Protein AF-A0A1Q8Q5G5-F1 (afdb_monomer_lite)

Organism: NCBI:txid1714264

Sequence (196 aa):
MRLFYIYVKEEKPVLSTGRKKCKEIAIEVFEELPKDGSFYVMQEYERLKGKTMRIGVKAEGAVRVEIKGSWGKEIPLSQSENEKNMWYEKSEIWMEDGFETKKESIFGINSCGEWTVTAYGENGSILSMAKAKIVPQTLTIEQYTVMQMEVKKMFEELAFTSAQPDERTKIKELDIALFPIEKLEKQLKKWAEWLE

pLDDT: mean 83.74, std 16.81, range [34.78, 98.31]

Structure (mmCIF, N/CA/C/O backbone):
data_AF-A0A1Q8Q5G5-F1
#
_entry.id   AF-A0A1Q8Q5G5-F1
#
loop_
_atom_site.group_PD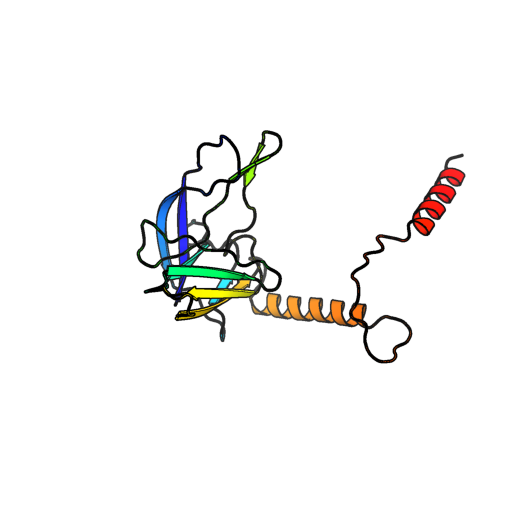B
_atom_site.id
_atom_site.type_symbol
_atom_site.label_atom_id
_atom_site.label_alt_id
_atom_site.label_comp_id
_atom_site.label_asym_id
_atom_site.label_entity_id
_atom_site.label_seq_id
_atom_site.pdbx_PDB_ins_code
_atom_site.Cartn_x
_atom_site.Cartn_y
_atom_site.Cartn_z
_atom_site.occupancy
_atom_site.B_iso_or_equiv
_atom_site.auth_seq_id
_atom_site.auth_comp_id
_atom_site.auth_asym_id
_atom_site.auth_atom_id
_atom_site.pdbx_PDB_model_num
ATOM 1 N N . MET A 1 1 ? -12.641 -4.561 -6.759 1.00 94.38 1 MET A N 1
ATOM 2 C CA . MET A 1 1 ? -11.705 -3.874 -5.843 1.00 94.38 1 MET A CA 1
ATOM 3 C C . MET A 1 1 ? -11.342 -2.521 -6.420 1.00 94.38 1 MET A C 1
ATOM 5 O O . MET A 1 1 ? -11.223 -2.418 -7.636 1.00 94.38 1 MET A O 1
ATOM 9 N N . ARG A 1 2 ? -11.225 -1.504 -5.565 1.00 97.62 2 ARG A N 1
ATOM 10 C CA . ARG A 1 2 ? -10.884 -0.122 -5.937 1.00 97.62 2 ARG A CA 1
ATOM 11 C C . ARG A 1 2 ? -9.832 0.414 -4.969 1.00 97.62 2 ARG A C 1
ATOM 13 O O . ARG A 1 2 ? -9.857 0.032 -3.799 1.00 97.62 2 ARG A O 1
ATOM 20 N N . LEU A 1 3 ? -8.915 1.247 -5.452 1.00 98.19 3 LEU A N 1
ATOM 21 C CA . LEU A 1 3 ? -7.847 1.836 -4.642 1.00 98.19 3 LEU A CA 1
ATOM 22 C C . LEU A 1 3 ? -8.097 3.332 -4.477 1.00 98.19 3 LEU A C 1
ATOM 24 O O . LEU A 1 3 ? -8.451 3.997 -5.442 1.00 98.19 3 LEU A O 1
ATOM 28 N N . PHE A 1 4 ? -7.908 3.855 -3.274 1.00 98.00 4 PHE A N 1
ATOM 29 C CA . PHE A 1 4 ? -8.223 5.235 -2.917 1.00 98.00 4 PHE A CA 1
ATOM 30 C C . PHE A 1 4 ? -7.025 5.922 -2.287 1.00 98.00 4 PHE A C 1
ATOM 32 O O . PHE A 1 4 ? -6.225 5.277 -1.603 1.00 98.00 4 PHE A O 1
ATOM 39 N N . TYR A 1 5 ? -6.972 7.241 -2.439 1.00 97.31 5 TYR A N 1
ATOM 40 C CA . TYR A 1 5 ? -6.204 8.061 -1.519 1.00 97.31 5 TYR A CA 1
ATOM 41 C C . TYR A 1 5 ? -6.865 8.010 -0.144 1.00 97.31 5 TYR A C 1
ATOM 43 O O . TYR A 1 5 ? -8.064 8.270 0.004 1.00 97.31 5 TYR A O 1
ATOM 51 N N . ILE A 1 6 ? -6.082 7.667 0.872 1.00 97.12 6 ILE A N 1
ATOM 52 C CA . ILE A 1 6 ? -6.526 7.704 2.262 1.00 97.12 6 ILE A CA 1
ATOM 53 C C . ILE A 1 6 ? -5.553 8.507 3.111 1.00 97.12 6 ILE A C 1
ATOM 55 O O . ILE A 1 6 ? -4.342 8.511 2.887 1.00 97.12 6 ILE A O 1
ATOM 59 N N . TYR A 1 7 ? -6.083 9.128 4.152 1.00 95.94 7 TYR A N 1
ATOM 60 C CA . TYR A 1 7 ? -5.297 9.603 5.276 1.00 95.94 7 TYR A CA 1
ATOM 61 C C . TYR A 1 7 ? -5.646 8.780 6.507 1.00 95.94 7 TYR A C 1
ATOM 63 O O . TYR A 1 7 ? -6.819 8.559 6.794 1.00 95.94 7 TYR A O 1
ATOM 71 N N . VAL A 1 8 ? -4.625 8.358 7.250 1.00 95.44 8 VAL A N 1
ATOM 72 C CA . VAL A 1 8 ? -4.802 7.600 8.489 1.00 95.44 8 VAL A CA 1
ATOM 73 C C . VAL A 1 8 ? -4.132 8.360 9.622 1.00 95.44 8 VAL A C 1
ATOM 75 O O . VAL A 1 8 ? -2.927 8.623 9.584 1.00 95.44 8 VAL A O 1
ATOM 78 N N . LYS A 1 9 ? -4.916 8.699 10.644 1.00 95.31 9 LYS A N 1
ATOM 79 C CA . LYS A 1 9 ? -4.404 9.184 11.922 1.00 95.31 9 LYS A CA 1
ATOM 80 C C . LYS A 1 9 ? -4.161 7.976 12.816 1.00 95.31 9 LYS A C 1
ATOM 82 O O . LYS A 1 9 ? -5.095 7.237 13.117 1.00 95.31 9 LYS A O 1
ATOM 87 N N . GLU A 1 10 ? -2.920 7.788 13.247 1.00 94.44 10 GLU A N 1
ATOM 88 C CA . GLU A 1 10 ? -2.512 6.622 14.031 1.00 94.44 10 GLU A CA 1
ATOM 89 C C . GLU A 1 10 ? -1.944 7.026 15.399 1.00 94.44 10 GLU A C 1
ATOM 91 O O . GLU A 1 10 ? -1.293 8.063 15.536 1.00 94.44 10 GLU A O 1
ATOM 96 N N . GLU A 1 11 ? -2.178 6.186 16.404 1.00 93.62 11 GLU A N 1
ATOM 97 C CA . GLU A 1 11 ? -1.588 6.273 17.737 1.00 93.62 11 GLU A CA 1
ATOM 98 C C . GLU A 1 11 ? -0.354 5.373 17.823 1.00 93.62 11 GLU A C 1
ATOM 100 O O . GLU A 1 11 ? -0.395 4.199 17.431 1.00 93.62 11 GLU A O 1
ATOM 105 N N . LYS A 1 12 ? 0.743 5.909 18.367 1.00 91.25 12 LYS A N 1
ATOM 106 C CA . LYS A 1 12 ? 1.944 5.116 18.626 1.00 91.25 12 LYS A CA 1
ATOM 107 C C . LYS A 1 12 ? 1.695 4.156 19.799 1.00 91.25 12 LYS A C 1
ATOM 109 O O . LYS A 1 12 ? 1.206 4.596 20.838 1.00 91.25 12 LYS A O 1
ATOM 114 N N . PRO A 1 13 ? 2.047 2.866 19.680 1.00 88.38 13 PRO A N 1
ATOM 115 C CA . PRO A 1 13 ? 1.960 1.934 20.793 1.00 88.38 13 PRO A CA 1
ATOM 116 C C . PRO A 1 13 ? 2.974 2.279 21.889 1.00 88.38 13 PRO A C 1
ATOM 118 O O . PRO A 1 13 ? 4.051 2.805 21.613 1.00 88.38 13 PRO A O 1
ATOM 121 N N . VAL A 1 14 ? 2.674 1.885 23.129 1.00 85.06 14 VAL A N 1
ATOM 122 C CA . VAL A 1 14 ? 3.664 1.902 24.215 1.00 85.06 14 VAL A CA 1
ATOM 123 C C . VAL A 1 14 ? 4.759 0.879 23.897 1.00 85.06 14 VAL A C 1
ATOM 125 O O . VAL A 1 14 ? 4.496 -0.326 23.759 1.00 85.06 14 VAL A O 1
ATOM 128 N N . LEU A 1 15 ? 5.990 1.365 23.751 1.00 80.31 15 LEU A N 1
ATOM 129 C CA . LEU A 1 15 ? 7.157 0.551 23.429 1.00 80.31 15 LEU A CA 1
ATOM 130 C C . LEU A 1 15 ? 7.652 -0.144 24.701 1.00 80.31 15 LEU A C 1
ATOM 132 O O . LEU A 1 15 ? 7.948 0.502 25.698 1.00 80.31 15 LEU A O 1
ATOM 136 N N . SER A 1 16 ? 7.693 -1.475 24.672 1.00 69.12 16 SER A N 1
ATOM 137 C CA . SER A 1 16 ? 8.160 -2.295 25.799 1.00 69.12 16 SER A CA 1
ATOM 138 C C . SER A 1 16 ? 9.160 -3.345 25.327 1.00 69.12 16 SER A C 1
ATOM 140 O O . SER A 1 16 ? 10.233 -3.448 25.900 1.00 69.12 16 SER A O 1
ATOM 142 N N . THR A 1 17 ? 8.848 -4.048 24.234 1.00 73.62 17 THR A N 1
ATOM 143 C CA . THR A 1 17 ? 9.749 -4.906 23.445 1.00 73.62 17 THR A CA 1
ATOM 144 C C . THR A 1 17 ? 9.104 -5.202 22.078 1.00 73.62 17 THR A C 1
ATOM 146 O O . THR A 1 17 ? 7.874 -5.235 21.967 1.00 73.62 17 THR A O 1
ATOM 149 N N . GLY A 1 18 ? 9.924 -5.419 21.041 1.00 81.75 18 GLY A N 1
ATOM 150 C CA . GLY A 1 18 ? 9.498 -5.900 19.716 1.00 81.75 18 GLY A CA 1
ATOM 151 C C . GLY A 1 18 ? 8.909 -4.853 18.757 1.00 81.75 18 GLY A C 1
ATOM 152 O O . GLY A 1 18 ? 8.686 -3.696 19.114 1.00 81.75 18 GLY A O 1
ATOM 153 N N . ARG A 1 19 ? 8.659 -5.285 17.511 1.00 88.12 19 ARG A N 1
ATOM 154 C CA . ARG A 1 19 ? 7.949 -4.496 16.489 1.00 88.12 19 ARG A CA 1
ATOM 155 C C . ARG A 1 19 ? 6.457 -4.466 16.779 1.00 88.12 19 ARG A C 1
ATOM 157 O O . ARG A 1 19 ? 5.840 -5.514 16.959 1.00 88.12 19 ARG A O 1
ATOM 164 N N . LYS A 1 20 ? 5.876 -3.267 16.803 1.00 91.69 20 LYS A N 1
ATOM 165 C CA . LYS A 1 20 ? 4.451 -3.050 17.063 1.00 91.69 20 LYS A CA 1
ATOM 166 C C . LYS A 1 20 ? 3.830 -2.174 15.980 1.00 91.69 20 LYS A C 1
ATOM 168 O O . LYS A 1 20 ? 4.419 -1.185 15.550 1.00 91.69 20 LYS A O 1
ATOM 173 N N . LYS A 1 21 ? 2.614 -2.535 15.568 1.00 91.56 21 LYS A N 1
ATOM 174 C CA . LYS A 1 21 ? 1.795 -1.735 14.651 1.00 91.56 21 LYS A CA 1
ATOM 175 C C . LYS A 1 21 ? 1.131 -0.582 15.399 1.00 91.56 21 LYS A C 1
ATOM 177 O O . LYS A 1 21 ? 0.681 -0.761 16.531 1.00 91.56 21 LYS A O 1
ATOM 182 N N . CYS A 1 22 ? 1.042 0.575 14.755 1.00 93.12 22 CYS A N 1
ATOM 183 C CA . CYS A 1 22 ? 0.284 1.709 15.269 1.00 93.12 22 CYS A CA 1
ATOM 184 C C . CYS A 1 22 ? -1.224 1.424 15.252 1.00 93.12 22 CYS A C 1
ATOM 186 O O . CYS A 1 22 ? -1.730 0.700 14.389 1.00 93.12 22 CYS A O 1
ATOM 188 N N . LYS A 1 23 ? -1.949 1.981 16.225 1.00 94.06 23 LYS A N 1
ATOM 189 C CA . LYS A 1 23 ? -3.404 1.829 16.326 1.00 94.06 23 LYS A CA 1
ATOM 190 C C . LYS A 1 23 ? -4.094 2.882 15.464 1.00 94.06 23 LYS A C 1
ATOM 192 O O . LYS A 1 23 ? -3.673 4.033 15.456 1.00 94.06 23 LYS A O 1
ATOM 197 N N . GLU A 1 24 ? -5.148 2.507 14.746 1.00 96.25 24 GLU A N 1
ATOM 198 C CA . GLU A 1 24 ? -5.958 3.472 13.997 1.00 96.25 24 GLU A CA 1
ATOM 199 C C . GLU A 1 24 ? -6.767 4.338 14.973 1.00 96.25 24 GLU A C 1
ATOM 201 O O . GLU A 1 24 ? -7.467 3.812 15.835 1.00 96.25 24 GLU A O 1
ATOM 206 N N . ILE A 1 25 ? -6.668 5.662 14.847 1.00 96.50 25 ILE A N 1
ATOM 207 C CA . ILE A 1 25 ? -7.538 6.614 15.553 1.00 96.50 25 ILE A CA 1
ATOM 208 C C . ILE A 1 25 ? -8.670 7.054 14.625 1.00 96.50 25 ILE A C 1
ATOM 210 O O . ILE A 1 25 ? -9.817 7.146 15.047 1.00 96.50 25 ILE A O 1
ATOM 214 N N . ALA A 1 26 ? -8.332 7.379 13.377 1.00 96.06 26 ALA A N 1
ATOM 215 C CA . ALA A 1 26 ? -9.285 7.815 12.367 1.00 96.06 26 ALA A CA 1
ATOM 216 C C . ALA A 1 26 ? -8.744 7.540 10.963 1.00 96.06 26 ALA A C 1
ATOM 218 O O . ALA A 1 26 ? -7.529 7.567 10.742 1.00 96.06 26 ALA A O 1
ATOM 219 N N . ILE A 1 27 ? -9.658 7.358 10.015 1.00 97.06 27 ILE A N 1
ATOM 220 C CA . ILE A 1 27 ? -9.367 7.254 8.588 1.00 97.06 27 ILE A CA 1
ATOM 221 C C . ILE A 1 27 ? -10.243 8.241 7.817 1.00 97.06 27 ILE A C 1
ATOM 223 O O . ILE A 1 27 ? -11.414 8.437 8.134 1.00 97.06 27 ILE A O 1
ATOM 227 N N . GLU A 1 28 ? -9.666 8.872 6.804 1.00 97.19 28 GLU A N 1
ATOM 228 C CA . GLU A 1 28 ? -10.376 9.711 5.845 1.00 97.19 28 GLU A CA 1
ATOM 229 C C . GLU A 1 28 ? -10.114 9.171 4.444 1.00 97.19 28 GLU A C 1
ATOM 231 O O . GLU A 1 28 ? -8.961 8.974 4.057 1.00 97.19 28 GLU A O 1
ATOM 236 N N . VAL A 1 29 ? -11.187 8.935 3.691 1.00 97.12 29 VAL A N 1
ATOM 237 C CA . VAL A 1 29 ? -11.133 8.438 2.313 1.00 97.12 29 VAL A CA 1
ATOM 238 C C . VAL A 1 29 ? -11.399 9.598 1.358 1.00 97.12 29 VAL A C 1
ATOM 240 O O . VAL A 1 29 ? -12.349 10.358 1.550 1.00 97.12 29 VAL A O 1
ATOM 243 N N . PHE A 1 30 ? -10.553 9.736 0.343 1.00 96.75 30 PHE A N 1
ATOM 244 C CA . PHE A 1 30 ? -10.626 10.778 -0.682 1.00 96.75 30 PHE A CA 1
ATOM 245 C C . PHE A 1 30 ? -11.061 10.164 -2.023 1.00 96.75 30 PHE A C 1
ATOM 247 O O . PHE A 1 30 ? -11.768 9.152 -2.046 1.00 96.75 30 PHE A O 1
ATOM 254 N N . GLU A 1 31 ? -10.693 10.778 -3.149 1.00 96.06 31 GLU A N 1
ATOM 255 C CA . GLU A 1 31 ? -10.949 10.206 -4.466 1.00 96.06 31 GLU A CA 1
ATOM 256 C C . GLU A 1 31 ? -10.260 8.845 -4.696 1.00 96.06 31 GLU A C 1
ATOM 258 O O . GLU A 1 31 ? -9.274 8.466 -4.054 1.00 96.06 31 GLU A O 1
ATOM 263 N N . GLU A 1 32 ? -10.833 8.080 -5.631 1.00 97.81 32 GLU A N 1
ATOM 264 C CA . GLU A 1 32 ? -10.194 6.879 -6.167 1.00 97.81 32 GLU A CA 1
ATOM 265 C C . GLU A 1 32 ? -8.891 7.276 -6.871 1.00 97.81 32 GLU A C 1
ATOM 267 O O . GLU A 1 32 ? -8.843 8.310 -7.539 1.00 97.81 32 GLU A O 1
ATOM 272 N N . LEU A 1 33 ? -7.851 6.447 -6.744 1.00 96.94 33 LEU A N 1
ATOM 273 C CA . LEU A 1 33 ? -6.596 6.661 -7.456 1.00 96.94 33 LEU A CA 1
ATOM 274 C C . LEU A 1 33 ? -6.863 6.749 -8.972 1.00 96.94 33 LEU A C 1
ATOM 276 O O . LEU A 1 33 ? -7.634 5.932 -9.502 1.00 96.94 33 LEU A O 1
ATOM 280 N N . PRO A 1 34 ? -6.218 7.687 -9.690 1.00 95.44 34 PRO A N 1
ATOM 281 C CA . PRO A 1 34 ? -6.322 7.761 -11.139 1.00 95.44 34 PRO A CA 1
ATOM 282 C C . PRO A 1 34 ? -5.830 6.461 -11.782 1.00 95.44 34 PRO A C 1
ATOM 284 O O . PRO A 1 34 ? -4.991 5.744 -11.231 1.00 95.44 34 PRO A O 1
ATOM 287 N N . LYS A 1 35 ? -6.362 6.152 -12.966 1.00 94.75 35 LYS A N 1
ATOM 288 C CA . LYS A 1 35 ? -5.959 4.978 -13.743 1.00 94.75 35 LYS A CA 1
ATOM 289 C C . LYS A 1 35 ? -5.166 5.391 -14.968 1.00 94.75 35 LYS A C 1
ATOM 291 O O . LYS A 1 35 ? -5.596 6.270 -15.706 1.00 94.75 35 LYS A O 1
ATOM 296 N N . ASP A 1 36 ? -4.073 4.680 -15.202 1.00 90.62 36 ASP A N 1
ATOM 297 C CA . ASP A 1 36 ? -3.310 4.716 -16.442 1.00 90.62 36 ASP A CA 1
ATOM 298 C C . ASP A 1 36 ? -3.180 3.284 -16.979 1.00 90.62 36 ASP A C 1
ATOM 300 O O . ASP A 1 36 ? -2.538 2.412 -16.377 1.00 90.62 36 ASP A O 1
ATOM 304 N N . GLY A 1 37 ? -3.901 2.998 -18.064 1.00 90.00 37 GLY A N 1
ATOM 305 C CA . GLY A 1 37 ? -4.068 1.644 -18.587 1.00 90.00 37 GLY A CA 1
ATOM 306 C C . GLY A 1 37 ? -4.609 0.668 -17.533 1.00 90.00 37 GLY A C 1
ATOM 307 O O . GLY A 1 37 ? -5.721 0.819 -17.026 1.00 90.00 37 GLY A O 1
ATOM 308 N N . SER A 1 38 ? -3.824 -0.365 -17.210 1.00 91.31 38 SER A N 1
ATOM 309 C CA . SER A 1 38 ? -4.184 -1.393 -16.220 1.00 91.31 38 SER A CA 1
ATOM 310 C C . SER A 1 38 ? -3.776 -1.064 -14.779 1.00 91.31 38 SER A C 1
ATOM 312 O O . SER A 1 38 ? -3.972 -1.901 -13.895 1.00 91.31 38 SER A O 1
ATOM 314 N N . PHE A 1 39 ? -3.157 0.093 -14.537 1.00 94.38 39 PHE A N 1
ATOM 315 C CA . PHE A 1 39 ? -2.614 0.463 -13.233 1.00 94.38 39 PHE A CA 1
ATOM 316 C C . PHE A 1 39 ? -3.436 1.572 -12.587 1.00 94.38 39 PHE A C 1
ATOM 318 O O . PHE A 1 39 ? -3.799 2.551 -13.230 1.00 94.38 39 PHE A O 1
ATOM 325 N N . TYR A 1 40 ? -3.670 1.435 -11.287 1.00 96.75 40 TYR A N 1
ATOM 326 C CA . TYR A 1 40 ? -3.899 2.579 -10.416 1.00 96.75 40 TYR A CA 1
ATOM 327 C C . TYR A 1 40 ? -2.581 3.319 -10.217 1.00 96.75 40 TYR A C 1
ATOM 329 O O . TYR A 1 40 ? -1.554 2.671 -10.023 1.00 96.75 40 TYR A O 1
ATOM 337 N N . VAL A 1 41 ? -2.587 4.645 -10.247 1.00 94.69 41 VAL A N 1
ATOM 338 C CA . VAL A 1 41 ? -1.361 5.438 -10.146 1.00 94.69 41 VAL A CA 1
ATOM 339 C C . VAL A 1 41 ? -1.422 6.371 -8.950 1.00 94.69 41 VAL A C 1
ATOM 341 O O . VAL A 1 41 ? -2.464 6.943 -8.654 1.00 94.69 41 VAL A O 1
ATOM 344 N N . MET A 1 42 ? -0.292 6.507 -8.265 1.00 94.31 42 MET A N 1
ATOM 345 C CA . MET A 1 42 ? -0.089 7.460 -7.181 1.00 94.31 42 MET A CA 1
ATOM 346 C C . MET A 1 42 ? 1.319 8.048 -7.283 1.00 94.31 42 MET A C 1
ATOM 348 O O . MET A 1 42 ? 2.268 7.328 -7.608 1.00 94.31 42 MET A O 1
ATOM 352 N N . GLN A 1 43 ? 1.469 9.333 -6.967 1.00 92.12 43 GLN A N 1
ATOM 353 C CA . GLN A 1 43 ? 2.782 9.922 -6.714 1.00 92.12 43 GLN A CA 1
ATOM 354 C C . GLN A 1 43 ? 3.119 9.834 -5.223 1.00 92.12 43 GLN A C 1
ATOM 356 O O . GLN A 1 43 ? 2.262 10.024 -4.357 1.00 92.12 43 GLN A O 1
ATOM 361 N N . GLU A 1 44 ? 4.374 9.531 -4.898 1.00 89.50 44 GLU A N 1
ATOM 362 C CA . GLU A 1 44 ? 4.817 9.549 -3.506 1.00 89.50 44 GLU A CA 1
ATOM 363 C C . GLU A 1 44 ? 4.619 10.925 -2.877 1.00 89.50 44 GLU A C 1
ATOM 365 O O . GLU A 1 44 ? 4.743 11.960 -3.532 1.00 89.50 44 GLU A O 1
ATOM 370 N N . TYR A 1 45 ? 4.348 10.927 -1.570 1.00 87.12 45 TYR A N 1
ATOM 371 C CA . TYR A 1 45 ? 4.182 12.147 -0.777 1.00 87.12 45 TYR A CA 1
ATOM 372 C C . TYR A 1 45 ? 3.074 13.081 -1.262 1.00 87.12 45 TYR A C 1
ATOM 374 O O . TYR A 1 45 ? 3.048 14.254 -0.881 1.00 87.12 45 TYR A O 1
ATOM 382 N N . GLU A 1 46 ? 2.138 12.564 -2.053 1.00 88.31 46 GLU A N 1
ATOM 383 C CA . GLU A 1 46 ? 0.983 13.321 -2.490 1.00 88.31 46 GLU A CA 1
ATOM 384 C C . GLU A 1 46 ? 0.209 13.856 -1.281 1.00 88.31 46 GLU A C 1
ATOM 386 O O . GLU A 1 46 ? -0.052 13.144 -0.302 1.00 88.31 46 GLU A O 1
ATOM 391 N N . ARG A 1 47 ? -0.095 15.158 -1.321 1.00 91.12 47 ARG A N 1
ATOM 392 C CA . ARG A 1 47 ? -0.775 15.856 -0.233 1.00 91.12 47 ARG A CA 1
ATOM 393 C C . ARG A 1 47 ? -2.116 16.390 -0.692 1.00 91.12 47 ARG A C 1
ATOM 395 O O . ARG A 1 47 ? -2.173 17.365 -1.434 1.00 91.12 47 ARG A O 1
ATOM 402 N N . LEU A 1 48 ? -3.187 15.837 -0.136 1.00 89.94 48 LEU A N 1
ATOM 403 C CA . LEU A 1 48 ? -4.537 16.370 -0.291 1.00 89.94 48 LEU A CA 1
ATOM 404 C C . LEU A 1 48 ? -4.941 17.072 1.003 1.00 89.94 48 LEU A C 1
ATOM 406 O O . LEU A 1 48 ? -4.806 16.521 2.096 1.00 89.94 48 LEU A O 1
ATOM 410 N N . LYS A 1 49 ? -5.397 18.326 0.900 1.00 91.19 49 LYS A N 1
ATOM 411 C CA . LYS A 1 49 ? -5.784 19.163 2.056 1.00 91.19 49 LYS A CA 1
ATOM 412 C C . LYS A 1 49 ? -4.709 19.209 3.164 1.00 91.19 49 LYS A C 1
ATOM 414 O O . LYS A 1 49 ? -5.022 19.158 4.350 1.00 91.19 49 LYS A O 1
ATOM 419 N N . GLY A 1 50 ? -3.432 19.267 2.772 1.00 90.50 50 GLY A N 1
ATOM 420 C CA . GLY A 1 50 ? -2.288 19.336 3.692 1.00 90.50 50 GLY A CA 1
ATOM 421 C C . GLY A 1 50 ? -1.918 18.020 4.390 1.00 90.50 50 GLY A C 1
ATOM 422 O O . GLY A 1 50 ? -1.003 18.008 5.210 1.00 90.50 50 GLY A O 1
ATOM 423 N N . LYS A 1 51 ? -2.590 16.911 4.070 1.00 92.06 51 LYS A N 1
ATOM 424 C CA . LYS A 1 51 ? -2.352 15.591 4.664 1.00 92.06 51 LYS A CA 1
ATOM 425 C C . LYS A 1 51 ? -1.575 14.717 3.689 1.00 92.06 51 LYS A C 1
ATOM 427 O O . LYS A 1 51 ? -1.919 14.682 2.517 1.00 92.06 51 LYS A O 1
ATOM 432 N N . THR A 1 52 ? -0.551 14.010 4.160 1.00 92.06 52 THR A N 1
ATOM 433 C CA . THR A 1 52 ? 0.168 13.027 3.332 1.00 92.06 52 THR A CA 1
ATOM 434 C C . THR A 1 52 ? -0.715 11.807 3.112 1.00 92.06 52 THR A C 1
ATOM 436 O O . THR A 1 52 ? -1.164 11.190 4.082 1.00 92.06 52 THR A O 1
ATOM 439 N N . MET A 1 53 ? -0.966 11.480 1.850 1.00 94.56 53 MET A N 1
ATOM 440 C CA . MET A 1 53 ? -1.821 10.367 1.467 1.00 94.56 53 MET A CA 1
ATOM 441 C C . MET A 1 53 ? -1.081 9.027 1.530 1.00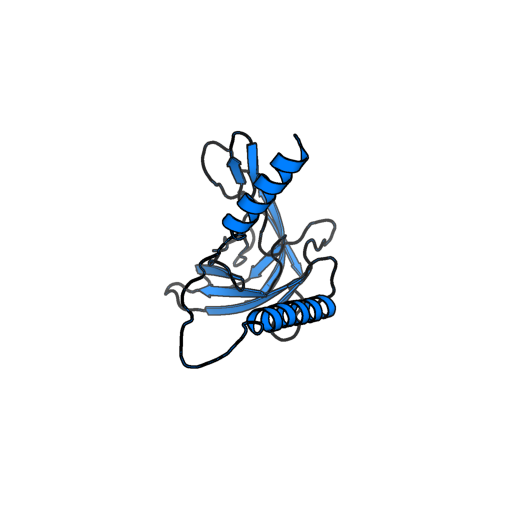 94.56 53 MET A C 1
ATOM 443 O O . MET A 1 53 ? 0.140 8.952 1.390 1.00 94.56 53 MET A O 1
ATOM 447 N N . ARG A 1 54 ? -1.853 7.962 1.735 1.00 94.62 54 ARG A N 1
ATOM 448 C CA . ARG A 1 54 ? -1.482 6.552 1.566 1.00 94.62 54 ARG A CA 1
ATOM 449 C C . ARG A 1 54 ? -2.459 5.902 0.589 1.00 94.62 54 ARG A C 1
ATOM 451 O O . ARG A 1 54 ? -3.486 6.497 0.255 1.00 94.62 54 ARG A O 1
ATOM 458 N N . ILE A 1 55 ? -2.182 4.660 0.201 1.00 97.12 55 ILE A N 1
ATO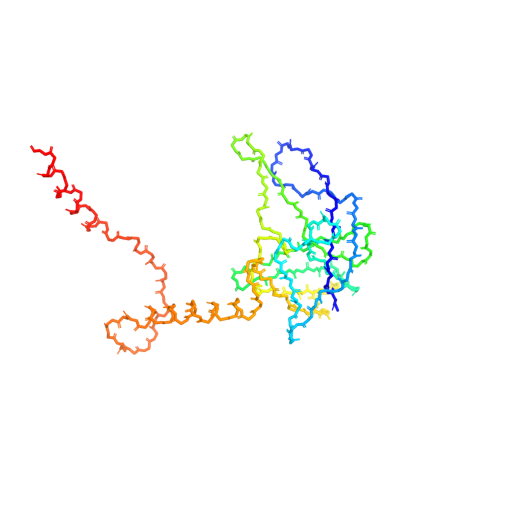M 459 C CA . ILE A 1 55 ? -3.120 3.867 -0.597 1.00 97.12 55 ILE A CA 1
ATOM 460 C C . ILE A 1 55 ? -4.012 3.030 0.320 1.00 97.12 55 ILE A C 1
ATOM 462 O O . ILE A 1 55 ? -3.533 2.193 1.088 1.00 97.12 55 ILE A O 1
ATOM 466 N N . GLY A 1 56 ? -5.320 3.235 0.200 1.00 97.44 56 GLY A N 1
ATOM 467 C CA . GLY A 1 56 ? -6.349 2.374 0.768 1.00 97.44 56 GLY A CA 1
ATOM 468 C C . GLY A 1 56 ? -6.939 1.451 -0.289 1.00 97.44 56 GLY A C 1
ATOM 469 O O . GLY A 1 56 ? -7.122 1.840 -1.441 1.00 97.44 56 GLY A O 1
ATOM 470 N N . VAL A 1 57 ? -7.262 0.224 0.096 1.00 98.31 57 VAL A N 1
ATOM 471 C CA . VAL A 1 57 ? -7.844 -0.797 -0.775 1.00 98.31 57 VAL A CA 1
ATOM 472 C C . VAL A 1 57 ? -9.258 -1.112 -0.303 1.00 98.31 57 VAL A C 1
ATOM 474 O O . VAL A 1 57 ? -9.447 -1.686 0.768 1.00 98.31 57 VAL A O 1
ATOM 477 N N . LYS A 1 58 ? -10.265 -0.791 -1.122 1.00 98.12 58 LYS A N 1
ATOM 478 C CA . LYS A 1 58 ? -11.660 -1.169 -0.869 1.00 98.12 58 LYS A CA 1
ATOM 479 C C . LYS A 1 58 ? -11.971 -2.503 -1.549 1.00 98.12 58 LYS A C 1
ATOM 481 O O . LYS A 1 58 ? -12.038 -2.588 -2.784 1.00 98.12 58 LYS A O 1
ATOM 486 N N . ALA A 1 59 ? -12.151 -3.546 -0.741 1.00 97.00 59 ALA A N 1
ATOM 487 C CA . ALA A 1 59 ? -12.393 -4.918 -1.185 1.00 97.00 59 ALA A CA 1
ATOM 488 C C . ALA A 1 59 ? -13.537 -5.554 -0.378 1.00 97.00 59 ALA A C 1
ATOM 490 O O . ALA A 1 59 ? -13.364 -5.948 0.774 1.00 97.00 59 ALA A O 1
ATOM 491 N N . GLU A 1 60 ? -14.724 -5.628 -0.980 1.00 94.75 60 GLU A N 1
ATOM 492 C CA . GLU A 1 60 ? -15.912 -6.208 -0.346 1.00 94.75 60 GLU A CA 1
ATOM 493 C C . GLU A 1 60 ? -15.840 -7.739 -0.318 1.00 94.75 60 GLU A C 1
ATOM 495 O O . GLU A 1 60 ? -15.414 -8.358 -1.291 1.00 94.75 60 GLU A O 1
ATOM 500 N N . GLY A 1 61 ? -16.242 -8.345 0.804 1.00 92.81 61 GLY A N 1
ATOM 501 C CA . GLY A 1 61 ? -16.225 -9.804 0.986 1.00 92.81 61 GLY A CA 1
ATOM 502 C C . GLY A 1 61 ? -14.829 -10.417 1.149 1.00 92.81 61 GLY A C 1
ATOM 503 O O . GLY A 1 61 ? -14.711 -11.633 1.274 1.00 92.81 61 GLY A O 1
ATOM 504 N N . ALA A 1 62 ? -13.773 -9.600 1.154 1.00 96.38 62 ALA A N 1
ATOM 505 C CA . ALA A 1 62 ? -12.417 -10.068 1.397 1.00 96.38 62 ALA A CA 1
ATOM 506 C C . ALA A 1 62 ? -12.190 -10.331 2.890 1.00 96.38 62 ALA A C 1
ATOM 508 O O . ALA A 1 62 ? -12.528 -9.496 3.727 1.00 96.38 62 ALA A O 1
ATOM 509 N N . VAL A 1 63 ? -11.561 -11.461 3.207 1.00 96.62 63 VAL A N 1
ATOM 510 C CA . VAL A 1 63 ? -11.095 -11.794 4.567 1.00 96.62 63 VAL A CA 1
ATOM 511 C C . VAL A 1 63 ? -9.614 -11.484 4.760 1.00 96.62 63 VAL A C 1
ATOM 513 O O . VAL A 1 63 ? -9.126 -11.410 5.883 1.00 96.62 63 VAL A O 1
ATOM 516 N N . ARG A 1 64 ? -8.884 -11.320 3.653 1.00 96.75 64 ARG A N 1
ATOM 517 C CA . ARG A 1 64 ? -7.459 -11.006 3.633 1.00 96.75 64 ARG A CA 1
ATOM 518 C C . ARG A 1 64 ? -7.141 -10.197 2.387 1.00 96.75 64 ARG A C 1
ATOM 520 O O . ARG A 1 64 ? -7.576 -10.555 1.292 1.00 96.75 64 ARG A O 1
ATOM 527 N N . VAL A 1 65 ? -6.344 -9.148 2.543 1.00 97.94 65 VAL A N 1
ATOM 528 C CA . VAL A 1 65 ? -5.782 -8.383 1.426 1.00 97.94 65 VAL A CA 1
ATOM 529 C C . VAL A 1 65 ? -4.273 -8.312 1.594 1.00 97.94 65 VAL A C 1
ATOM 531 O O . VAL A 1 65 ? -3.778 -8.021 2.682 1.00 97.94 65 VAL A O 1
ATOM 534 N N . GLU A 1 66 ? -3.545 -8.586 0.521 1.00 97.38 66 GLU A N 1
ATOM 535 C CA . GLU A 1 66 ? -2.084 -8.564 0.489 1.00 97.38 66 GLU A CA 1
ATOM 536 C C . GLU A 1 66 ? -1.599 -7.720 -0.682 1.00 97.38 66 GLU A C 1
ATOM 538 O O . GLU A 1 66 ? -2.251 -7.643 -1.728 1.00 97.38 66 GLU A O 1
ATOM 543 N N . ILE A 1 67 ? -0.435 -7.103 -0.506 1.00 96.19 67 ILE A N 1
ATOM 544 C CA . ILE A 1 67 ? 0.278 -6.404 -1.572 1.00 96.19 67 ILE A CA 1
ATOM 545 C C . ILE A 1 67 ? 1.634 -7.054 -1.819 1.00 96.19 67 ILE A C 1
ATOM 547 O O . ILE A 1 67 ? 2.269 -7.577 -0.902 1.00 96.19 67 ILE A O 1
ATOM 551 N N . LYS A 1 68 ? 2.095 -7.000 -3.066 1.00 95.00 68 LYS A N 1
ATOM 552 C CA . LYS A 1 68 ? 3.389 -7.539 -3.481 1.00 95.00 68 LYS A CA 1
ATOM 553 C C . LYS A 1 68 ? 4.029 -6.646 -4.535 1.00 95.00 68 LYS A C 1
ATOM 555 O O . LYS A 1 68 ? 3.460 -6.469 -5.611 1.00 95.00 68 LYS A O 1
ATOM 560 N N . GLY A 1 69 ? 5.199 -6.099 -4.221 1.00 88.69 69 GLY A N 1
ATOM 561 C CA . GLY A 1 69 ? 6.040 -5.387 -5.186 1.00 88.69 69 GLY A CA 1
ATOM 562 C C . GLY A 1 69 ? 6.847 -6.348 -6.067 1.00 88.69 69 GLY A C 1
ATOM 563 O O . GLY A 1 69 ? 6.952 -7.536 -5.757 1.00 88.69 69 GLY A O 1
ATOM 564 N N . SER A 1 70 ? 7.471 -5.837 -7.131 1.00 75.75 70 SER A N 1
ATOM 565 C CA . SER A 1 70 ? 8.189 -6.643 -8.140 1.00 75.75 70 SER A CA 1
ATOM 566 C C . SER A 1 70 ? 9.292 -7.566 -7.595 1.00 75.75 70 SER A C 1
ATOM 568 O O . SER A 1 70 ? 9.548 -8.610 -8.186 1.00 75.75 70 SER A O 1
ATOM 570 N N . TRP A 1 71 ? 9.912 -7.222 -6.463 1.00 66.25 71 TRP A N 1
ATOM 571 C CA . TRP A 1 71 ? 11.000 -7.994 -5.834 1.00 66.25 71 TRP A CA 1
ATOM 572 C C . TRP A 1 71 ? 10.698 -8.375 -4.376 1.00 66.25 71 TRP A C 1
ATOM 574 O O . TRP A 1 71 ? 11.591 -8.748 -3.619 1.00 66.25 71 TRP A O 1
ATOM 584 N N . GLY A 1 72 ? 9.442 -8.210 -3.952 1.00 71.75 72 GLY A N 1
ATOM 585 C CA . GLY A 1 72 ? 9.068 -8.173 -2.542 1.00 71.75 72 GLY A CA 1
ATOM 586 C C . GLY A 1 72 ? 8.397 -9.438 -2.015 1.00 71.75 72 GLY A C 1
ATOM 587 O O . GLY A 1 72 ? 7.731 -10.185 -2.736 1.00 71.75 72 GLY A O 1
ATOM 588 N N . LYS A 1 73 ? 8.516 -9.617 -0.696 1.00 83.00 73 LYS A N 1
ATOM 589 C CA . LYS A 1 73 ? 7.642 -10.488 0.094 1.00 83.00 73 LYS A CA 1
ATOM 590 C C . LYS A 1 73 ? 6.214 -9.932 0.080 1.00 83.00 73 LYS A C 1
ATOM 592 O O . LYS A 1 73 ? 6.021 -8.720 0.026 1.00 83.00 73 LYS A O 1
ATOM 597 N N . GLU A 1 74 ? 5.229 -10.818 0.160 1.00 92.06 74 GLU A N 1
ATOM 598 C CA . GLU A 1 74 ? 3.828 -10.435 0.349 1.00 92.06 74 GLU A CA 1
ATOM 599 C C . GLU A 1 74 ? 3.644 -9.731 1.700 1.00 92.06 74 GLU A C 1
ATOM 601 O O . GLU A 1 74 ? 4.093 -10.217 2.744 1.00 92.06 74 GLU A O 1
ATOM 606 N N . ILE A 1 75 ? 3.006 -8.563 1.665 1.00 92.94 75 ILE A N 1
ATOM 607 C CA . ILE A 1 75 ? 2.729 -7.734 2.836 1.00 92.94 75 ILE A CA 1
ATOM 608 C C . ILE A 1 75 ? 1.220 -7.783 3.103 1.00 92.94 75 ILE A C 1
ATOM 610 O O . ILE A 1 75 ? 0.443 -7.297 2.275 1.00 92.94 75 ILE A O 1
ATOM 614 N N . PRO A 1 76 ? 0.778 -8.342 4.242 1.00 95.25 76 PRO A N 1
ATOM 615 C CA . PRO A 1 76 ? -0.629 -8.345 4.607 1.00 95.25 76 PRO A CA 1
ATOM 616 C C . PRO A 1 76 ? -1.077 -6.953 5.055 1.00 95.25 76 PRO A C 1
ATOM 618 O O . PRO A 1 76 ? -0.477 -6.338 5.944 1.00 95.25 76 PRO A O 1
ATOM 621 N N . LEU A 1 77 ? -2.172 -6.478 4.467 1.00 97.12 77 LEU A N 1
ATOM 622 C CA . LEU A 1 77 ? -2.831 -5.246 4.877 1.00 97.12 77 LEU A CA 1
ATOM 623 C C . LEU A 1 77 ? -3.701 -5.490 6.112 1.00 97.12 77 LEU A C 1
ATOM 625 O O . LEU A 1 77 ? -4.176 -6.594 6.370 1.00 97.12 77 LEU A O 1
ATOM 629 N N . SER A 1 78 ? -3.913 -4.434 6.890 1.00 97.12 78 SER A N 1
ATOM 630 C CA . SER A 1 78 ? -4.837 -4.443 8.023 1.00 97.12 78 SER A CA 1
ATOM 631 C C . SER A 1 78 ? -6.175 -3.868 7.584 1.00 97.12 78 SER A C 1
ATOM 633 O O . SER A 1 78 ? -6.209 -2.853 6.888 1.00 97.12 78 SER A O 1
ATOM 635 N N . GLN A 1 79 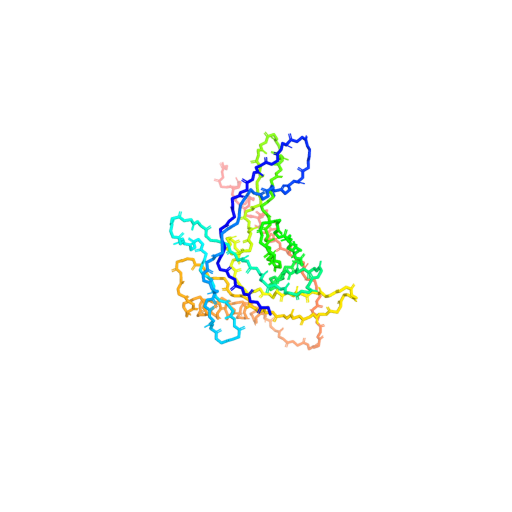? -7.268 -4.507 7.993 1.00 97.19 79 GLN A N 1
ATOM 636 C CA . GLN A 1 79 ? -8.596 -3.935 7.819 1.00 97.19 79 GLN A CA 1
ATOM 637 C C . GLN A 1 79 ? -8.746 -2.721 8.744 1.00 97.19 79 GLN A C 1
ATOM 639 O O . GLN A 1 79 ? -8.289 -2.750 9.891 1.00 97.19 79 GLN A O 1
ATOM 644 N N . SER A 1 80 ? -9.347 -1.653 8.229 1.00 97.06 80 SER A N 1
ATOM 645 C CA . SER A 1 80 ? -9.691 -0.466 9.004 1.00 97.06 80 SER A CA 1
ATOM 646 C C . SER A 1 80 ? -10.782 -0.792 10.021 1.00 97.06 80 SER A C 1
ATOM 648 O O . SER A 1 80 ? -11.699 -1.568 9.745 1.00 97.06 80 SER A O 1
ATOM 650 N N . GLU A 1 81 ? -10.670 -0.190 11.201 1.00 95.12 81 GLU A N 1
ATOM 651 C CA . GLU A 1 81 ? -11.668 -0.295 12.268 1.00 95.12 81 GLU A CA 1
ATOM 652 C C . GLU A 1 81 ? -12.775 0.754 12.072 1.00 95.12 81 GLU A C 1
ATOM 654 O O . GLU A 1 81 ? -13.897 0.564 12.537 1.00 95.12 81 GLU A O 1
ATOM 659 N N . ASN A 1 82 ? -12.473 1.836 11.344 1.00 95.56 82 ASN A N 1
ATOM 660 C CA . ASN A 1 82 ? -13.355 2.985 11.153 1.00 95.56 82 ASN A CA 1
ATOM 661 C C . ASN A 1 82 ? -14.000 3.070 9.754 1.00 95.56 82 ASN A C 1
ATOM 663 O O . ASN A 1 82 ? -15.007 3.758 9.610 1.00 95.56 82 ASN A O 1
ATOM 667 N N . GLU A 1 83 ? -13.481 2.374 8.733 1.00 95.62 83 GLU A N 1
ATOM 668 C CA . GLU A 1 83 ? -14.081 2.318 7.387 1.00 95.62 83 GLU A CA 1
ATOM 669 C C . GLU A 1 83 ? -14.294 0.867 6.924 1.00 95.62 83 GLU A C 1
ATOM 671 O O . GLU A 1 83 ? -13.359 0.080 6.745 1.00 95.62 83 GLU A O 1
ATOM 676 N N . LYS A 1 84 ? -15.556 0.506 6.662 1.00 94.31 84 LYS A N 1
ATOM 677 C CA . LYS A 1 84 ? -15.930 -0.859 6.271 1.00 94.31 84 LYS A CA 1
ATOM 678 C C . LYS A 1 84 ? -15.285 -1.261 4.941 1.00 94.31 84 LYS A C 1
ATOM 680 O O . LYS A 1 84 ? -15.356 -0.538 3.948 1.00 94.31 84 LYS A O 1
ATOM 685 N N . ASN A 1 85 ? -14.749 -2.483 4.903 1.00 94.81 85 ASN A N 1
ATOM 686 C CA . ASN A 1 85 ? -14.103 -3.085 3.727 1.00 94.81 85 ASN A CA 1
ATOM 687 C C . ASN A 1 85 ? -12.876 -2.309 3.210 1.00 94.81 85 ASN A C 1
ATOM 689 O O . ASN A 1 85 ? -12.436 -2.568 2.088 1.00 94.81 85 ASN A O 1
ATOM 693 N N . MET A 1 86 ? -12.332 -1.374 3.995 1.00 97.81 86 MET A N 1
ATOM 694 C CA . MET A 1 86 ? -11.102 -0.660 3.674 1.00 97.81 86 MET A CA 1
ATOM 695 C C . MET A 1 86 ? -9.910 -1.360 4.315 1.00 97.81 86 MET A C 1
ATOM 697 O O . MET A 1 86 ? -9.942 -1.712 5.491 1.00 97.81 86 MET A O 1
ATOM 701 N N . TRP A 1 87 ? -8.857 -1.544 3.533 1.00 98.25 87 TRP A N 1
ATOM 702 C CA . TRP A 1 87 ? -7.620 -2.194 3.941 1.00 98.25 87 TRP A CA 1
ATOM 703 C C . TRP A 1 87 ? -6.444 -1.280 3.643 1.00 98.25 87 TRP A C 1
ATOM 705 O O . TRP A 1 87 ? -6.415 -0.627 2.602 1.00 98.25 87 TRP A O 1
ATOM 715 N N . TYR A 1 88 ? -5.463 -1.237 4.533 1.00 97.19 88 TYR A N 1
ATOM 716 C CA . TYR A 1 88 ? -4.271 -0.420 4.341 1.00 97.19 88 TYR A CA 1
ATOM 717 C C . TYR A 1 88 ? -3.085 -0.968 5.132 1.00 97.19 88 TYR A C 1
ATOM 719 O O . TYR A 1 88 ? -3.220 -1.837 5.999 1.00 97.19 88 TYR A O 1
ATOM 727 N N . GLU A 1 89 ? -1.893 -0.467 4.829 1.00 96.06 89 GLU A N 1
ATOM 728 C CA . GLU A 1 89 ? -0.691 -0.821 5.571 1.00 96.06 89 GLU A CA 1
ATOM 729 C C . GLU A 1 89 ? -0.528 0.092 6.798 1.00 96.06 89 GLU A C 1
ATOM 731 O O . GLU A 1 89 ? -0.325 1.304 6.673 1.00 96.06 89 GLU A O 1
ATOM 736 N N . LYS A 1 90 ? -0.646 -0.497 7.997 1.00 94.44 90 LYS A N 1
ATOM 737 C CA . LYS A 1 90 ? -0.404 0.191 9.276 1.00 94.44 90 LYS A CA 1
ATOM 738 C C . LYS A 1 90 ? 1.084 0.505 9.434 1.00 94.44 90 LYS A C 1
ATOM 740 O O . LYS A 1 90 ? 1.928 -0.324 9.094 1.00 94.44 90 LYS A O 1
ATOM 745 N N . SER A 1 91 ? 1.399 1.662 10.015 1.00 93.25 91 SER A N 1
ATOM 746 C CA . SER A 1 91 ? 2.784 1.972 10.390 1.00 93.25 91 SER A CA 1
ATOM 747 C C . SER A 1 91 ? 3.292 0.991 11.446 1.00 93.25 91 SER A C 1
ATOM 749 O O . SER A 1 91 ? 2.537 0.567 12.323 1.00 93.25 91 SER A O 1
ATOM 751 N N . GLU A 1 92 ? 4.583 0.675 11.401 1.00 92.25 92 GLU A N 1
ATOM 752 C CA . GLU A 1 92 ? 5.255 -0.166 12.394 1.00 92.25 92 GLU A CA 1
ATOM 753 C C . GLU A 1 92 ? 6.397 0.602 13.054 1.00 92.25 92 GLU A C 1
ATOM 755 O O . GLU A 1 92 ? 7.188 1.249 12.365 1.00 92.25 92 GLU A O 1
ATOM 760 N N . ILE A 1 93 ? 6.483 0.511 14.382 1.00 92.56 93 ILE A N 1
ATOM 761 C CA . ILE A 1 93 ? 7.545 1.112 15.193 1.00 92.56 93 ILE A CA 1
ATOM 762 C C . ILE A 1 93 ? 8.153 0.084 16.157 1.00 92.56 93 ILE A C 1
ATOM 764 O O . ILE A 1 93 ? 7.479 -0.858 16.585 1.00 92.56 93 ILE A O 1
ATOM 768 N N . TRP A 1 94 ? 9.434 0.239 16.483 1.00 92.94 94 TRP A N 1
ATOM 769 C CA . TRP A 1 94 ? 10.175 -0.605 17.426 1.00 92.94 94 TRP A CA 1
ATOM 770 C C . TRP A 1 94 ? 11.307 0.161 18.105 1.00 92.94 94 TRP A C 1
ATOM 772 O O . TRP A 1 94 ? 11.601 1.295 17.745 1.00 92.94 94 TRP A O 1
ATOM 782 N N . MET A 1 95 ? 11.936 -0.475 19.093 1.00 89.38 95 MET A N 1
ATOM 783 C CA . MET A 1 95 ? 13.174 0.010 19.703 1.00 89.38 95 MET A CA 1
ATOM 784 C C . MET A 1 95 ? 14.365 -0.744 19.114 1.00 89.38 95 MET A C 1
ATOM 786 O O . MET A 1 95 ? 14.332 -1.974 19.049 1.00 89.38 95 MET A O 1
ATOM 790 N N . GLU A 1 96 ? 15.404 -0.016 18.726 1.00 88.44 96 GLU A N 1
ATOM 791 C CA . GLU A 1 96 ? 16.679 -0.536 18.222 1.00 88.44 96 GLU A CA 1
ATOM 792 C C . GLU A 1 96 ? 17.802 0.262 18.886 1.00 88.44 96 GLU A C 1
ATOM 794 O O . GLU A 1 96 ? 17.776 1.490 18.868 1.00 88.44 96 GLU A O 1
ATOM 799 N N . ASP A 1 97 ? 18.701 -0.420 19.598 1.00 88.06 97 ASP A N 1
ATOM 800 C CA . ASP A 1 97 ? 19.797 0.192 20.370 1.00 88.06 97 ASP A CA 1
ATOM 801 C C . ASP A 1 97 ? 19.377 1.327 21.326 1.00 88.06 97 ASP A C 1
ATOM 803 O O . ASP A 1 97 ? 20.117 2.274 21.580 1.00 88.06 97 ASP A O 1
ATOM 807 N N . GLY A 1 98 ? 18.167 1.233 21.885 1.00 83.56 98 GLY A N 1
ATOM 808 C CA . GLY A 1 98 ? 17.618 2.254 22.784 1.00 83.56 98 GLY A CA 1
ATOM 809 C C . GLY A 1 98 ? 16.978 3.454 22.075 1.00 83.56 98 GLY A C 1
ATOM 810 O O . GLY A 1 98 ? 16.496 4.359 22.755 1.00 83.56 98 GLY A O 1
ATOM 811 N N . PHE A 1 99 ? 16.889 3.439 20.744 1.00 86.50 99 PHE A N 1
ATOM 812 C CA . PHE A 1 99 ? 16.251 4.476 19.935 1.00 86.50 99 PHE A CA 1
ATOM 813 C C . PHE A 1 99 ? 14.946 3.990 19.295 1.00 86.50 99 PHE A C 1
ATOM 815 O O . PHE A 1 99 ? 14.822 2.841 18.867 1.00 86.50 99 PHE A O 1
ATOM 822 N N . GLU A 1 100 ? 13.959 4.888 19.214 1.00 89.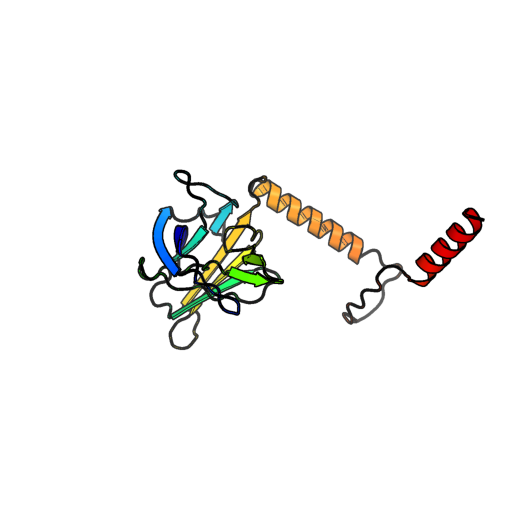31 100 GLU A N 1
ATOM 823 C CA . GLU A 1 100 ? 12.722 4.636 18.470 1.00 89.31 100 GLU A CA 1
ATOM 824 C C . GLU A 1 100 ? 13.029 4.587 16.969 1.00 89.31 100 GLU A C 1
ATOM 826 O O . GLU A 1 100 ? 13.489 5.566 16.381 1.00 89.31 100 GLU A O 1
ATOM 831 N N . THR A 1 101 ? 12.709 3.457 16.349 1.00 90.25 101 THR A N 1
ATOM 832 C CA . THR A 1 101 ? 12.821 3.222 14.910 1.00 90.25 101 THR A CA 1
ATOM 833 C C . THR A 1 101 ? 11.439 2.939 14.328 1.00 90.25 101 THR A C 1
ATOM 835 O O . THR A 1 101 ? 10.542 2.430 15.006 1.00 90.25 101 THR A O 1
ATOM 838 N N . LYS A 1 102 ? 11.239 3.288 13.057 1.00 90.12 102 LYS A N 1
ATOM 839 C CA . LYS A 1 102 ? 9.987 3.066 12.330 1.00 90.12 102 LYS A CA 1
ATOM 840 C C . LYS A 1 102 ? 10.250 2.436 10.974 1.00 90.12 102 LYS A C 1
ATOM 842 O O . LYS A 1 102 ? 11.297 2.658 10.372 1.00 90.12 102 LYS A O 1
ATOM 847 N N . LYS A 1 103 ? 9.262 1.710 10.458 1.00 89.12 103 LYS A N 1
ATOM 848 C CA . LYS A 1 103 ? 9.298 1.208 9.087 1.00 89.12 103 LYS A CA 1
ATOM 849 C C . LYS A 1 103 ? 9.331 2.396 8.125 1.00 89.12 103 LYS A C 1
ATOM 851 O O . LYS A 1 103 ? 8.450 3.252 8.166 1.00 89.12 103 LYS A O 1
ATOM 856 N N . GLU A 1 104 ? 10.358 2.446 7.283 1.00 84.44 104 GLU A N 1
ATOM 857 C CA . GLU A 1 104 ? 10.592 3.579 6.379 1.00 84.44 104 GLU A CA 1
ATOM 858 C C . GLU A 1 104 ? 9.606 3.623 5.209 1.00 84.44 104 GLU A C 1
ATOM 860 O O . GLU A 1 104 ? 9.238 4.705 4.750 1.00 84.44 104 GLU A O 1
ATOM 865 N N . SER A 1 105 ? 9.173 2.441 4.762 1.00 86.31 105 SER A N 1
ATOM 866 C CA . SER A 1 105 ? 8.336 2.227 3.585 1.00 86.31 105 SER A CA 1
ATOM 867 C C . SER A 1 105 ? 6.961 1.688 3.973 1.00 86.31 105 SER A C 1
ATOM 869 O O . SER A 1 105 ? 6.852 0.706 4.711 1.00 86.31 105 SER A O 1
ATOM 871 N N . ILE A 1 106 ? 5.917 2.344 3.477 1.00 89.00 106 ILE A N 1
ATOM 872 C CA . ILE A 1 106 ? 4.502 1.985 3.639 1.00 89.00 106 ILE A CA 1
ATOM 873 C C . ILE A 1 106 ? 3.861 2.100 2.257 1.00 89.00 106 ILE A C 1
ATOM 875 O O . ILE A 1 106 ? 4.264 2.944 1.470 1.00 89.00 106 ILE A O 1
ATOM 879 N N . PHE A 1 107 ? 2.860 1.301 1.923 1.00 91.25 107 PHE A N 1
ATOM 880 C CA . PHE A 1 107 ? 2.192 1.341 0.626 1.00 91.25 107 PHE A CA 1
ATOM 881 C C . PHE A 1 107 ? 1.664 2.747 0.270 1.00 91.25 107 PHE A C 1
ATOM 883 O O . PHE A 1 107 ? 0.724 3.260 0.886 1.00 91.25 107 PHE A O 1
ATOM 890 N N . GLY A 1 108 ? 2.305 3.380 -0.720 1.00 85.62 108 GLY A N 1
ATOM 891 C CA . GLY A 1 108 ? 2.079 4.771 -1.141 1.00 85.62 108 GLY A CA 1
ATOM 892 C C . GLY A 1 108 ? 3.111 5.795 -0.634 1.00 85.62 108 GLY A C 1
ATOM 893 O O . GLY A 1 108 ? 3.085 6.944 -1.065 1.00 85.62 108 GLY A O 1
ATOM 894 N N . ILE A 1 109 ? 4.019 5.413 0.270 1.00 87.06 109 ILE A N 1
ATOM 895 C CA . ILE A 1 109 ? 5.058 6.265 0.875 1.00 87.06 109 ILE A CA 1
ATOM 896 C C . ILE A 1 109 ? 6.401 5.518 0.908 1.00 87.06 109 ILE A C 1
ATOM 898 O O . ILE A 1 109 ? 6.516 4.486 1.569 1.00 87.06 109 ILE A O 1
ATOM 902 N N . ASN A 1 110 ? 7.440 6.059 0.266 1.00 82.88 110 ASN A N 1
ATOM 903 C CA . ASN A 1 110 ? 8.761 5.413 0.159 1.00 82.88 110 ASN A CA 1
ATOM 904 C C . ASN A 1 110 ? 8.690 3.981 -0.400 1.00 82.88 110 ASN A C 1
ATOM 906 O O . ASN A 1 110 ? 9.429 3.094 0.026 1.00 82.88 110 ASN A O 1
ATOM 910 N N . SER A 1 111 ? 7.745 3.722 -1.297 1.00 83.69 111 SER A N 1
ATOM 911 C CA . SER A 1 111 ? 7.429 2.408 -1.865 1.00 83.69 111 SER A CA 1
ATOM 912 C C . SER A 1 111 ? 7.193 2.494 -3.375 1.00 83.69 111 SER A C 1
ATOM 914 O O . SER A 1 111 ? 6.242 1.926 -3.904 1.00 83.69 111 SER A O 1
ATOM 916 N N . CYS A 1 112 ? 8.067 3.202 -4.094 1.00 88.25 112 CYS A N 1
ATOM 917 C CA . CYS A 1 112 ? 8.025 3.283 -5.556 1.00 88.25 112 CYS A CA 1
ATOM 918 C C . CYS A 1 112 ? 8.011 1.916 -6.259 1.00 88.25 112 CYS A C 1
ATOM 920 O O . CYS A 1 112 ? 8.547 0.922 -5.766 1.00 88.25 112 CYS A O 1
ATOM 922 N N . GLY A 1 113 ? 7.459 1.900 -7.472 1.00 89.06 113 GLY A N 1
ATOM 923 C CA . GLY A 1 113 ? 7.432 0.736 -8.352 1.00 89.06 113 GLY A CA 1
ATOM 924 C C . GLY A 1 113 ? 6.034 0.181 -8.581 1.00 89.06 113 GLY A C 1
ATOM 925 O O . GLY A 1 113 ? 5.020 0.821 -8.295 1.00 89.06 113 GLY A O 1
ATOM 926 N N . GLU A 1 114 ? 5.990 -1.016 -9.157 1.00 92.62 114 GLU A N 1
ATOM 927 C CA . GLU A 1 114 ? 4.745 -1.719 -9.447 1.00 92.62 114 GLU A CA 1
ATOM 928 C C . GLU A 1 114 ? 4.384 -2.679 -8.316 1.00 92.62 114 GLU A C 1
ATOM 930 O O . GLU A 1 114 ? 5.219 -3.432 -7.812 1.00 92.62 114 GLU A O 1
ATOM 935 N N . TRP A 1 115 ? 3.108 -2.663 -7.952 1.00 94.88 115 TRP A N 1
ATOM 936 C CA . TRP A 1 115 ? 2.533 -3.438 -6.868 1.00 94.88 115 TRP A CA 1
ATOM 937 C C . TRP A 1 115 ? 1.318 -4.198 -7.369 1.00 94.88 115 TRP A C 1
ATOM 939 O O . TRP A 1 115 ? 0.446 -3.644 -8.035 1.00 94.88 115 TRP A O 1
ATOM 949 N N . THR A 1 116 ? 1.233 -5.470 -7.010 1.00 96.62 116 THR A N 1
ATOM 950 C CA . THR A 1 116 ? 0.022 -6.269 -7.171 1.00 96.62 116 THR A CA 1
ATOM 951 C C . THR A 1 116 ? -0.718 -6.296 -5.846 1.00 96.62 116 THR A C 1
ATOM 953 O O . THR A 1 116 ? -0.130 -6.630 -4.822 1.00 96.62 116 THR A O 1
ATOM 956 N N . VAL A 1 117 ? -1.998 -5.948 -5.875 1.00 97.62 117 VAL A N 1
ATOM 957 C CA . VAL A 1 117 ? -2.918 -6.028 -4.742 1.00 97.62 117 VAL A CA 1
ATOM 958 C C . VAL A 1 117 ? -3.841 -7.213 -4.977 1.00 97.62 117 VAL A C 1
ATOM 960 O O . VAL A 1 117 ? -4.492 -7.278 -6.021 1.00 97.62 117 VAL A O 1
ATOM 963 N N . THR A 1 118 ? -3.921 -8.122 -4.012 1.00 98.06 118 THR A N 1
ATOM 964 C CA . THR A 1 118 ? -4.730 -9.342 -4.102 1.00 98.06 118 THR A CA 1
ATOM 965 C C . THR A 1 118 ? -5.667 -9.427 -2.906 1.00 98.06 118 THR A C 1
ATOM 967 O O . THR A 1 118 ? -5.230 -9.363 -1.758 1.00 98.06 118 THR A O 1
ATOM 970 N N . ALA A 1 119 ? -6.962 -9.588 -3.175 1.00 98.00 119 ALA A N 1
ATOM 971 C CA . ALA A 1 119 ? -7.988 -9.805 -2.163 1.00 98.00 119 ALA A CA 1
ATOM 972 C C . ALA A 1 119 ? -8.458 -11.264 -2.189 1.00 98.00 119 ALA A C 1
ATOM 974 O O . ALA A 1 119 ? -8.817 -11.784 -3.249 1.00 98.00 119 ALA A O 1
ATOM 975 N N . TYR A 1 120 ? -8.492 -11.903 -1.023 1.00 97.88 120 TYR A N 1
ATOM 976 C CA . TYR A 1 120 ? -8.861 -13.305 -0.848 1.00 97.88 120 TYR A CA 1
ATOM 977 C C . TYR A 1 120 ? -10.167 -13.446 -0.061 1.00 97.88 120 TYR A C 1
ATOM 979 O O . TYR A 1 120 ? -10.432 -12.663 0.853 1.00 97.88 120 TYR A O 1
ATOM 987 N N . GLY A 1 121 ? -10.957 -14.462 -0.406 1.00 96.12 121 GLY A N 1
ATOM 988 C CA . GLY A 1 121 ? -12.150 -14.887 0.333 1.00 96.12 121 GLY A CA 1
ATOM 989 C C . GLY A 1 121 ? -11.836 -15.945 1.395 1.00 96.12 121 GLY A C 1
ATOM 990 O O . GLY A 1 121 ? -10.684 -16.344 1.558 1.00 96.12 121 GLY A O 1
ATOM 991 N N . GLU A 1 122 ? -12.869 -16.419 2.096 1.00 92.88 122 GLU A N 1
ATOM 992 C CA . GLU A 1 122 ? -12.768 -17.358 3.234 1.00 92.88 122 GLU A CA 1
ATOM 993 C C . GLU A 1 122 ? -11.969 -18.633 2.926 1.00 92.88 122 GLU A C 1
ATOM 995 O O . GLU A 1 122 ? -11.181 -19.088 3.750 1.00 92.88 122 GLU A O 1
ATOM 1000 N N . ASN A 1 123 ? -12.091 -19.160 1.706 1.00 92.44 123 ASN A N 1
ATOM 1001 C CA . ASN A 1 123 ? -11.423 -20.395 1.284 1.00 92.44 123 ASN A CA 1
ATOM 1002 C C . ASN A 1 123 ? -10.017 -20.165 0.697 1.00 92.44 123 ASN A C 1
ATOM 1004 O O . ASN A 1 123 ? -9.467 -21.045 0.039 1.00 92.44 123 ASN A O 1
ATOM 1008 N N . GLY A 1 124 ? -9.457 -18.959 0.837 1.00 90.00 124 GLY A N 1
ATOM 1009 C CA . GLY A 1 124 ? -8.184 -18.580 0.214 1.00 90.00 124 GLY A CA 1
ATOM 1010 C C . GLY A 1 124 ? -8.265 -18.355 -1.300 1.00 90.00 124 GLY A C 1
ATOM 1011 O O . GLY A 1 124 ? -7.247 -18.095 -1.937 1.00 90.00 124 GLY A O 1
ATOM 1012 N N . SER A 1 125 ? -9.460 -18.412 -1.894 1.00 93.81 125 SER A N 1
ATOM 1013 C CA . SER A 1 125 ? -9.679 -18.089 -3.304 1.00 93.81 125 SER A CA 1
ATOM 1014 C C . SER A 1 125 ? -9.472 -16.599 -3.562 1.00 93.81 125 SER A C 1
ATOM 1016 O O . SER A 1 125 ? -9.943 -15.760 -2.789 1.00 93.81 125 SER A O 1
ATOM 1018 N N . ILE A 1 126 ? -8.837 -16.261 -4.682 1.00 96.56 126 ILE A N 1
ATOM 1019 C CA . ILE A 1 126 ? -8.691 -14.872 -5.122 1.00 96.56 126 ILE A CA 1
ATOM 1020 C C . ILE A 1 126 ? -10.062 -14.347 -5.561 1.00 96.56 126 ILE A C 1
ATOM 1022 O O . ILE A 1 126 ? -10.650 -14.851 -6.514 1.00 96.56 126 ILE A O 1
ATOM 1026 N N . LEU A 1 127 ? -10.562 -13.323 -4.870 1.00 96.19 127 LEU A N 1
ATOM 1027 C CA . LEU A 1 127 ? -11.796 -12.622 -5.233 1.00 96.19 127 LEU A CA 1
ATOM 1028 C C . LEU A 1 127 ? -11.533 -11.549 -6.283 1.00 96.19 127 LEU A C 1
ATOM 1030 O O . LEU A 1 127 ? -12.336 -11.334 -7.186 1.00 96.19 127 LEU A O 1
ATOM 1034 N N . SER A 1 128 ? -10.417 -10.832 -6.144 1.00 96.56 128 SER A N 1
ATOM 1035 C CA . SER A 1 128 ? -10.020 -9.812 -7.108 1.00 96.56 128 SER A CA 1
ATOM 1036 C C . SER A 1 128 ? -8.544 -9.462 -6.996 1.00 96.56 128 SER A C 1
ATOM 1038 O O . SER A 1 128 ? -7.923 -9.627 -5.944 1.00 96.56 128 SER A O 1
ATOM 1040 N N . MET A 1 129 ? -8.007 -8.937 -8.094 1.00 96.88 129 MET A N 1
ATOM 1041 C CA . MET A 1 129 ? -6.653 -8.406 -8.180 1.00 96.88 129 MET A CA 1
ATOM 1042 C C . MET A 1 129 ? -6.673 -7.025 -8.829 1.00 96.88 129 MET A C 1
ATOM 1044 O O . MET A 1 129 ? -7.513 -6.741 -9.683 1.00 96.88 129 MET A O 1
ATOM 1048 N N . ALA A 1 130 ? -5.742 -6.170 -8.426 1.00 97.19 130 ALA A N 1
ATOM 1049 C CA . ALA A 1 130 ? -5.481 -4.885 -9.058 1.00 97.19 130 ALA A CA 1
ATOM 1050 C C . ALA A 1 130 ? -3.977 -4.622 -9.075 1.00 97.19 130 ALA A C 1
ATOM 1052 O O . ALA A 1 130 ? -3.230 -5.193 -8.280 1.00 97.19 130 ALA A O 1
ATOM 1053 N N . LYS A 1 131 ? -3.536 -3.743 -9.971 1.00 96.31 131 LYS A N 1
ATOM 1054 C CA . LYS A 1 131 ? -2.154 -3.273 -10.000 1.00 96.31 131 LYS A CA 1
ATOM 1055 C C . LYS A 1 131 ? -2.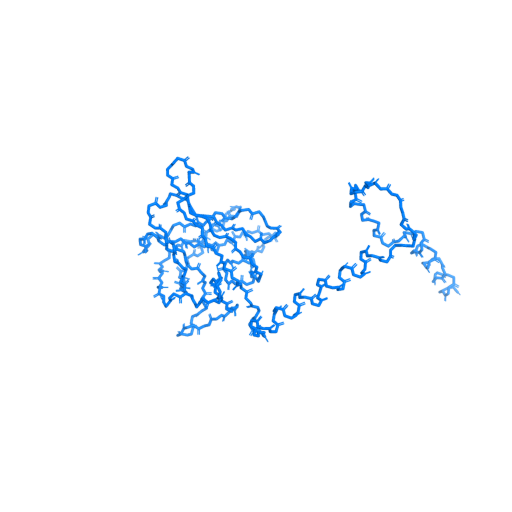102 -1.805 -9.613 1.00 96.31 131 LYS A C 1
ATOM 1057 O O . LYS A 1 131 ? -2.959 -1.034 -10.040 1.00 96.31 131 LYS A O 1
ATOM 1062 N N . ALA A 1 132 ? -1.101 -1.434 -8.831 1.00 95.19 132 ALA A N 1
ATOM 1063 C CA . ALA A 1 132 ? -0.781 -0.057 -8.498 1.00 95.19 132 ALA A CA 1
ATOM 1064 C C . ALA A 1 132 ? 0.640 0.269 -8.965 1.00 95.19 132 ALA A C 1
ATOM 1066 O O . ALA A 1 132 ? 1.528 -0.578 -8.895 1.00 95.19 132 ALA A O 1
ATOM 1067 N N . LYS A 1 133 ? 0.853 1.488 -9.444 1.00 93.88 133 LYS A N 1
ATOM 1068 C CA . LYS A 1 133 ? 2.156 2.035 -9.800 1.00 93.88 133 LYS A CA 1
ATOM 1069 C C . LYS A 1 133 ? 2.388 3.278 -8.955 1.00 93.88 133 LYS A C 1
ATOM 1071 O O . LYS A 1 133 ? 1.626 4.238 -9.042 1.00 93.88 133 LYS A O 1
ATOM 1076 N N . ILE A 1 134 ? 3.421 3.230 -8.126 1.00 93.50 134 ILE A N 1
ATOM 1077 C CA . ILE A 1 134 ? 3.833 4.345 -7.278 1.00 93.50 134 ILE A CA 1
ATOM 1078 C C . ILE A 1 134 ? 5.046 4.994 -7.934 1.00 93.50 134 ILE A C 1
ATOM 1080 O O . ILE A 1 134 ? 6.050 4.325 -8.193 1.00 93.50 134 ILE A O 1
ATOM 1084 N N . VAL A 1 135 ? 4.928 6.283 -8.231 1.00 92.19 135 VAL A N 1
ATOM 1085 C CA . VAL A 1 135 ? 5.938 7.065 -8.949 1.00 92.19 135 VAL A CA 1
ATOM 1086 C C . VAL A 1 135 ? 6.612 8.039 -7.977 1.00 92.19 135 VAL A C 1
ATOM 1088 O O . VAL A 1 135 ? 5.912 8.626 -7.146 1.00 92.19 135 VAL A O 1
ATOM 1091 N N . PRO A 1 136 ? 7.939 8.253 -8.063 1.00 89.75 136 PRO A N 1
ATOM 1092 C CA . PRO A 1 136 ? 8.610 9.277 -7.272 1.00 89.75 136 PRO A CA 1
ATOM 1093 C C . PRO A 1 136 ? 7.958 10.645 -7.471 1.00 89.75 136 PRO A C 1
ATOM 1095 O O . PRO A 1 136 ? 7.622 11.016 -8.594 1.00 89.75 136 PRO A O 1
ATOM 1098 N N . GLN A 1 137 ? 7.847 11.433 -6.402 1.00 87.56 137 GLN A N 1
ATOM 1099 C CA . GLN A 1 137 ? 7.238 12.769 -6.454 1.00 87.56 137 GLN A CA 1
ATOM 1100 C C . GLN A 1 137 ? 7.899 13.696 -7.491 1.00 87.56 137 GLN A C 1
ATOM 1102 O O . GLN A 1 137 ? 7.261 14.584 -8.050 1.00 87.56 137 GLN A O 1
ATOM 1107 N N . THR A 1 138 ? 9.195 13.504 -7.734 1.00 85.44 138 THR A N 1
ATOM 1108 C CA . THR A 1 138 ? 10.004 14.334 -8.631 1.00 85.44 138 THR A CA 1
ATOM 1109 C C . THR A 1 138 ? 9.818 14.009 -10.111 1.00 85.44 138 THR A C 1
ATOM 1111 O O . THR A 1 138 ? 10.362 14.732 -10.943 1.00 85.44 138 THR A O 1
ATOM 1114 N N . LEU A 1 139 ? 9.088 12.940 -10.450 1.00 85.88 139 LEU A N 1
ATOM 1115 C CA . LEU A 1 139 ? 8.946 12.453 -11.818 1.00 85.88 139 LEU A CA 1
ATOM 1116 C C . LEU A 1 139 ? 7.479 12.362 -12.241 1.00 85.88 139 LEU A C 1
ATOM 1118 O O . LEU A 1 139 ? 6.588 11.987 -11.473 1.00 85.88 139 LEU A O 1
ATOM 1122 N N . THR A 1 140 ? 7.233 12.646 -13.516 1.00 85.94 140 THR A N 1
ATOM 1123 C CA . THR A 1 140 ? 5.989 12.238 -14.172 1.00 85.94 140 THR A CA 1
ATOM 1124 C C . THR A 1 140 ? 5.999 10.731 -14.439 1.00 85.94 140 THR A C 1
ATOM 1126 O O . THR A 1 140 ? 7.047 10.082 -14.441 1.00 85.94 140 THR A O 1
ATOM 1129 N N . ILE A 1 141 ? 4.824 10.155 -14.702 1.00 82.31 141 ILE A N 1
ATOM 1130 C CA . ILE A 1 141 ? 4.685 8.729 -15.046 1.00 82.31 141 ILE A CA 1
ATOM 1131 C C . ILE A 1 141 ? 5.506 8.387 -16.299 1.00 82.31 141 ILE A C 1
ATOM 1133 O O . ILE A 1 141 ? 6.184 7.358 -16.342 1.00 82.31 141 ILE A O 1
ATOM 1137 N N . GLU A 1 142 ? 5.480 9.267 -17.301 1.00 85.25 142 GLU A N 1
ATOM 1138 C CA . GLU A 1 142 ? 6.246 9.117 -18.540 1.00 85.25 142 GLU A CA 1
ATOM 1139 C C . GLU A 1 142 ? 7.751 9.124 -18.261 1.00 85.25 142 GLU A C 1
ATOM 1141 O O . GLU A 1 142 ? 8.458 8.207 -18.676 1.00 85.25 142 GLU A O 1
ATOM 1146 N N . GLN A 1 143 ? 8.235 10.099 -17.483 1.00 87.00 143 GLN A N 1
ATOM 1147 C CA . GLN A 1 143 ? 9.645 10.187 -17.093 1.00 87.00 143 GLN A CA 1
ATOM 1148 C C . GLN A 1 143 ? 10.091 8.958 -16.302 1.00 87.00 143 GLN A C 1
ATOM 1150 O O . GLN A 1 143 ? 11.170 8.422 -16.546 1.00 87.00 143 GLN A O 1
ATOM 1155 N N . TYR A 1 144 ? 9.253 8.479 -15.384 1.00 85.81 144 TYR A N 1
ATOM 1156 C CA . TYR A 1 144 ? 9.534 7.276 -14.612 1.00 85.81 144 TYR A CA 1
ATOM 1157 C C . TYR A 1 144 ? 9.599 6.028 -15.494 1.00 85.81 144 TYR A C 1
ATOM 1159 O O . TYR A 1 144 ? 10.485 5.195 -15.317 1.00 85.81 144 TYR A O 1
ATOM 1167 N N . THR A 1 145 ? 8.715 5.923 -16.485 1.00 83.81 145 THR A N 1
ATOM 1168 C CA . THR A 1 145 ? 8.712 4.814 -17.447 1.00 83.81 145 THR A CA 1
ATOM 1169 C C . THR A 1 145 ? 9.970 4.832 -18.313 1.00 83.81 145 THR A C 1
ATOM 1171 O O . THR A 1 145 ? 10.622 3.800 -18.464 1.00 83.81 145 THR A O 1
ATOM 1174 N N . VAL A 1 146 ? 10.367 6.002 -18.826 1.00 85.88 146 VAL A N 1
ATOM 1175 C CA . VAL A 1 146 ? 11.623 6.167 -19.577 1.00 85.88 146 VAL A CA 1
ATOM 1176 C C . VAL A 1 146 ? 12.825 5.804 -18.711 1.00 85.88 146 VAL A C 1
ATOM 1178 O O . VAL A 1 146 ? 13.657 5.005 -19.129 1.00 85.88 146 VAL A O 1
ATOM 1181 N N . MET A 1 147 ? 12.882 6.300 -17.474 1.00 86.31 147 MET A N 1
ATOM 1182 C CA . MET A 1 147 ? 13.952 5.970 -16.533 1.00 86.31 147 MET A CA 1
ATOM 1183 C C . MET A 1 147 ? 14.044 4.459 -16.278 1.00 86.31 147 MET A C 1
ATOM 1185 O O . MET A 1 147 ? 15.139 3.904 -16.297 1.00 86.31 147 MET A O 1
ATOM 1189 N N . GLN A 1 148 ? 12.915 3.773 -16.071 1.00 82.00 148 GLN A N 1
ATOM 1190 C CA . GLN A 1 148 ? 12.904 2.318 -15.896 1.00 82.00 148 GLN A CA 1
ATOM 1191 C C . GLN A 1 148 ? 13.435 1.579 -17.132 1.00 82.00 148 GLN A C 1
ATOM 1193 O O . GLN A 1 148 ? 14.167 0.602 -16.977 1.00 82.00 148 GLN A O 1
ATOM 1198 N N . MET A 1 149 ? 13.102 2.040 -18.342 1.00 80.69 149 MET A N 1
ATOM 1199 C CA . MET A 1 149 ? 13.624 1.461 -19.585 1.00 80.69 149 MET A CA 1
ATOM 1200 C C . MET A 1 149 ? 15.133 1.670 -19.729 1.00 80.69 149 MET A C 1
ATOM 1202 O O . MET A 1 149 ? 15.836 0.719 -20.059 1.00 80.69 149 MET A O 1
ATOM 1206 N N . GLU A 1 150 ? 15.639 2.869 -19.438 1.00 81.94 150 GLU A N 1
ATOM 1207 C CA . GLU A 1 150 ? 17.075 3.166 -19.509 1.00 81.94 150 GLU A CA 1
ATOM 1208 C C . GLU A 1 150 ? 17.871 2.356 -18.486 1.00 81.94 150 GLU A C 1
ATOM 1210 O O . GLU A 1 150 ? 18.870 1.730 -18.831 1.00 81.94 150 GLU A O 1
ATOM 1215 N N . VAL A 1 151 ? 17.396 2.278 -17.239 1.00 82.44 151 VAL A N 1
ATOM 1216 C CA . VAL A 1 151 ? 18.024 1.439 -16.209 1.00 82.44 151 VAL A CA 1
ATOM 1217 C C . VAL A 1 151 ? 18.029 -0.024 -16.645 1.00 82.44 151 VAL A C 1
ATOM 1219 O O . VAL A 1 151 ? 19.062 -0.684 -16.566 1.00 82.44 151 VAL A O 1
ATOM 1222 N N . LYS A 1 152 ? 16.902 -0.532 -17.157 1.00 79.00 152 LYS A N 1
ATOM 1223 C CA . LYS A 1 152 ? 16.814 -1.901 -17.675 1.00 79.00 152 LYS A CA 1
ATOM 1224 C C . LYS A 1 152 ? 17.823 -2.140 -18.801 1.00 79.00 152 LYS A C 1
ATOM 1226 O O . LYS A 1 152 ? 18.533 -3.139 -18.754 1.00 79.00 152 LYS A O 1
ATOM 1231 N N . LYS A 1 153 ? 17.921 -1.221 -19.762 1.00 74.69 153 LYS A N 1
ATOM 1232 C CA . LYS A 1 153 ? 18.876 -1.297 -20.871 1.00 74.69 153 LYS A CA 1
ATOM 1233 C C . LYS A 1 153 ? 20.321 -1.323 -20.371 1.00 74.69 153 LYS A C 1
ATOM 1235 O O . LYS A 1 153 ? 21.086 -2.166 -20.823 1.00 74.69 153 LYS A O 1
ATOM 1240 N N . MET A 1 154 ? 20.679 -0.483 -19.397 1.00 73.44 154 MET A N 1
ATOM 1241 C CA . MET A 1 154 ? 22.010 -0.519 -18.775 1.00 73.44 154 MET A CA 1
ATOM 1242 C C . MET A 1 154 ? 22.293 -1.877 -18.127 1.00 73.44 154 MET A C 1
ATOM 1244 O O . MET A 1 154 ? 23.376 -2.426 -18.305 1.00 73.44 154 MET A O 1
ATOM 1248 N N . PHE A 1 155 ? 21.329 -2.446 -17.396 1.00 73.38 155 PHE A N 1
ATOM 1249 C CA . PHE A 1 155 ? 21.488 -3.773 -16.794 1.00 73.38 155 PHE A CA 1
ATOM 1250 C C . PHE A 1 155 ? 21.632 -4.877 -17.841 1.00 73.38 155 PHE A C 1
ATOM 1252 O O . PHE A 1 155 ? 22.455 -5.768 -17.656 1.00 73.38 155 PHE A O 1
ATOM 1259 N N . GLU A 1 156 ? 20.865 -4.824 -18.928 1.00 71.81 156 GLU A N 1
ATOM 1260 C CA . GLU A 1 156 ? 20.997 -5.761 -20.042 1.00 71.81 156 GLU A CA 1
ATOM 1261 C C . GLU A 1 156 ? 22.384 -5.631 -20.687 1.00 71.81 156 GLU A C 1
ATOM 1263 O O . GLU A 1 156 ? 23.109 -6.616 -20.764 1.00 71.81 156 GLU A O 1
ATOM 1268 N N . GLU A 1 157 ? 22.819 -4.427 -21.058 1.00 70.56 157 GLU A N 1
ATOM 1269 C CA . GLU A 1 157 ? 24.136 -4.189 -21.668 1.00 70.56 157 GLU A CA 1
ATOM 1270 C C . GLU A 1 157 ? 25.298 -4.654 -20.774 1.00 70.56 157 GLU A C 1
ATOM 1272 O O . GLU A 1 157 ? 26.232 -5.295 -21.265 1.00 70.56 157 GLU A O 1
ATOM 1277 N N . LEU A 1 158 ? 25.215 -4.409 -19.461 1.00 65.69 158 LEU A N 1
ATOM 1278 C CA . LEU A 1 158 ? 26.185 -4.889 -18.469 1.00 65.69 158 LEU A CA 1
ATOM 1279 C C . LEU A 1 158 ? 26.132 -6.412 -18.283 1.00 65.69 158 LEU A C 1
ATOM 1281 O O . LEU A 1 158 ? 27.169 -7.046 -18.100 1.00 65.69 158 LEU A O 1
ATOM 1285 N N . ALA A 1 159 ? 24.946 -7.018 -18.351 1.00 59.06 159 ALA A N 1
ATOM 1286 C CA . ALA A 1 159 ? 24.784 -8.469 -18.285 1.00 59.06 159 ALA A CA 1
ATOM 1287 C C . ALA A 1 159 ? 25.301 -9.176 -19.552 1.00 59.06 159 ALA A C 1
ATOM 1289 O O . ALA A 1 159 ? 25.755 -10.316 -19.473 1.00 59.06 159 ALA A O 1
ATOM 1290 N N . PHE A 1 160 ? 25.267 -8.503 -20.706 1.00 51.94 160 PHE A N 1
ATOM 1291 C CA . PHE A 1 160 ? 25.735 -9.028 -21.991 1.00 51.94 160 PHE A CA 1
ATOM 1292 C C . PHE A 1 160 ? 27.226 -8.760 -22.276 1.00 51.94 160 PHE A C 1
ATOM 1294 O O . PHE A 1 160 ? 27.755 -9.294 -23.249 1.00 51.94 160 PHE A O 1
ATOM 1301 N N . THR A 1 161 ? 27.947 -8.007 -21.434 1.00 46.47 161 THR A N 1
ATOM 1302 C CA . THR A 1 161 ? 29.399 -7.764 -21.577 1.00 46.47 161 THR A CA 1
ATOM 1303 C C . THR A 1 161 ? 30.269 -8.802 -20.844 1.00 46.47 161 THR A C 1
ATOM 1305 O O . THR A 1 161 ? 31.243 -8.456 -20.177 1.00 46.47 161 THR A O 1
ATOM 1308 N N . SER A 1 162 ? 29.973 -10.101 -20.990 1.00 40.66 162 SER A N 1
ATOM 1309 C CA . SER A 1 162 ? 30.953 -11.159 -20.691 1.00 40.66 162 SER A CA 1
ATOM 1310 C C . SER A 1 162 ? 31.641 -11.616 -21.983 1.00 40.66 162 SER A C 1
ATOM 1312 O O . SER A 1 162 ? 31.013 -11.884 -23.008 1.00 40.66 162 SER A O 1
ATOM 1314 N N . ALA A 1 163 ? 32.974 -11.613 -21.968 1.00 49.12 163 ALA A N 1
ATOM 1315 C CA . ALA A 1 163 ? 33.789 -11.956 -23.122 1.00 49.12 163 ALA A CA 1
ATOM 1316 C C . ALA A 1 163 ? 33.748 -13.475 -23.363 1.00 49.12 163 ALA A C 1
ATOM 1318 O O . ALA A 1 163 ? 34.420 -14.225 -22.662 1.00 49.12 163 ALA A O 1
ATOM 1319 N N . GLN A 1 164 ? 33.009 -13.862 -24.408 1.00 45.78 164 GLN A N 1
ATOM 1320 C CA . GLN A 1 164 ? 32.838 -15.192 -25.021 1.00 45.78 164 GLN A CA 1
ATOM 1321 C C . GLN A 1 164 ? 31.586 -15.985 -24.585 1.00 45.78 164 GLN A C 1
ATOM 1323 O O . GLN A 1 164 ? 31.557 -16.547 -23.491 1.00 45.78 164 GLN A O 1
ATOM 1328 N N . PRO A 1 165 ? 30.565 -16.081 -25.462 1.00 48.81 165 PRO A N 1
ATOM 1329 C CA . PRO A 1 165 ? 29.374 -16.887 -25.229 1.00 48.81 165 PRO A CA 1
ATOM 1330 C C . PRO A 1 165 ? 29.495 -18.266 -25.898 1.00 48.81 165 PRO A C 1
ATOM 1332 O O . PRO A 1 165 ? 29.784 -18.323 -27.089 1.00 48.81 165 PRO A O 1
ATOM 1335 N N . ASP A 1 166 ? 29.270 -19.347 -25.138 1.00 41.72 166 ASP A N 1
ATOM 1336 C CA . ASP A 1 166 ? 28.481 -20.538 -25.532 1.00 41.72 166 ASP A CA 1
ATOM 1337 C C . ASP A 1 166 ? 28.586 -21.668 -24.495 1.00 41.72 166 ASP A C 1
ATOM 1339 O O . ASP A 1 166 ? 29.531 -21.713 -23.714 1.00 41.72 166 ASP A O 1
ATOM 1343 N N . GLU A 1 167 ? 27.693 -22.654 -24.383 1.00 46.19 167 GLU A N 1
ATOM 1344 C CA . GLU A 1 167 ? 26.339 -22.932 -24.890 1.00 46.19 167 GLU A CA 1
ATOM 1345 C C . GLU A 1 167 ? 25.654 -23.630 -23.695 1.00 46.19 167 GLU A C 1
ATOM 1347 O O . GLU A 1 167 ? 26.298 -24.403 -22.985 1.00 46.19 167 GLU A O 1
ATOM 1352 N N . ARG A 1 168 ? 24.343 -23.463 -23.500 1.00 40.44 168 ARG A N 1
ATOM 1353 C CA . ARG A 1 168 ? 23.535 -24.215 -22.513 1.00 40.44 168 ARG A CA 1
ATOM 1354 C C . ARG A 1 168 ? 23.916 -23.973 -21.051 1.00 40.44 168 ARG A C 1
ATOM 1356 O O . ARG A 1 168 ? 24.722 -24.687 -20.471 1.00 40.44 168 ARG A O 1
ATOM 1363 N N . THR A 1 169 ? 23.083 -23.193 -20.367 1.00 44.97 169 THR A N 1
ATOM 1364 C CA . THR A 1 169 ? 22.851 -23.371 -18.922 1.00 44.97 169 THR A CA 1
ATOM 1365 C C . THR A 1 169 ? 24.086 -23.154 -18.044 1.00 44.97 169 THR A C 1
ATOM 1367 O O . THR A 1 169 ? 24.868 -24.062 -17.786 1.00 44.97 169 THR A O 1
ATOM 1370 N N . LYS A 1 170 ? 24.132 -22.003 -17.382 1.00 35.34 170 LYS A N 1
ATOM 1371 C CA . LYS A 1 170 ? 24.087 -22.003 -15.915 1.00 35.34 170 LYS A CA 1
ATOM 1372 C C . LYS A 1 170 ? 23.781 -20.596 -15.434 1.00 35.34 170 LYS A C 1
ATOM 1374 O O . LYS A 1 170 ? 24.649 -19.815 -15.079 1.00 35.34 170 LYS A O 1
ATOM 1379 N N . ILE A 1 171 ? 22.481 -20.331 -15.347 1.00 46.25 171 ILE A N 1
ATOM 1380 C CA . ILE A 1 171 ? 21.957 -19.644 -14.171 1.00 46.25 171 ILE A CA 1
ATOM 1381 C C . ILE A 1 171 ? 22.375 -20.518 -12.980 1.00 46.25 171 ILE A C 1
ATOM 1383 O O . ILE A 1 171 ? 21.712 -21.509 -12.684 1.00 46.25 171 ILE A O 1
ATOM 1387 N N . LYS A 1 172 ? 23.528 -20.235 -12.377 1.00 40.09 172 LYS A N 1
ATOM 1388 C CA . LYS A 1 172 ? 23.911 -20.715 -11.052 1.00 40.09 172 LYS A CA 1
ATOM 1389 C C . LYS A 1 172 ? 24.859 -19.700 -10.436 1.00 40.09 172 LYS A C 1
ATOM 1391 O O . LYS A 1 172 ? 25.905 -19.414 -10.997 1.00 40.09 172 LYS A O 1
ATOM 1396 N N . GLU A 1 173 ? 24.413 -19.228 -9.280 1.00 35.88 173 GLU A N 1
ATOM 1397 C CA . GLU A 1 173 ? 25.191 -18.548 -8.252 1.00 35.88 173 GLU A CA 1
ATOM 1398 C C . GLU A 1 173 ? 25.583 -17.097 -8.572 1.00 35.88 173 GLU A C 1
ATOM 1400 O O . GLU A 1 173 ? 26.615 -16.771 -9.148 1.00 35.88 173 GLU A O 1
ATOM 1405 N N . LEU A 1 174 ? 24.708 -16.205 -8.091 1.00 42.97 174 LEU A N 1
ATOM 1406 C CA . LEU A 1 174 ? 25.115 -15.082 -7.248 1.00 42.97 174 LEU A CA 1
ATOM 1407 C C . LEU A 1 174 ? 26.227 -15.535 -6.282 1.00 42.97 174 LEU A C 1
ATOM 1409 O O . LEU A 1 174 ? 25.941 -15.875 -5.141 1.00 42.97 174 LEU A O 1
ATOM 1413 N N . ASP A 1 175 ? 27.475 -15.532 -6.731 1.00 34.78 175 ASP A N 1
ATOM 1414 C CA . ASP A 1 175 ? 28.617 -15.351 -5.846 1.00 34.78 175 ASP A CA 1
ATOM 1415 C C . ASP A 1 175 ? 29.162 -13.959 -6.123 1.00 34.78 175 ASP A C 1
ATOM 1417 O O . ASP A 1 175 ? 29.883 -13.681 -7.084 1.00 34.78 175 ASP A O 1
ATOM 1421 N N . ILE A 1 176 ? 28.709 -13.039 -5.277 1.00 46.72 176 ILE A N 1
ATOM 1422 C CA . ILE A 1 176 ? 29.236 -11.692 -5.173 1.00 46.72 176 ILE A CA 1
ATOM 1423 C C . ILE A 1 176 ? 30.701 -11.833 -4.740 1.00 46.72 176 ILE A C 1
ATOM 1425 O O . ILE A 1 176 ? 31.007 -11.883 -3.551 1.00 46.72 176 ILE A O 1
ATOM 1429 N N . ALA A 1 177 ? 31.627 -11.843 -5.695 1.00 37.75 177 ALA A N 1
ATOM 1430 C CA . ALA A 1 177 ? 32.991 -11.423 -5.423 1.00 37.75 177 ALA A CA 1
ATOM 1431 C C . ALA A 1 177 ? 32.986 -9.890 -5.369 1.00 37.75 177 ALA A C 1
ATOM 1433 O O . ALA A 1 177 ? 33.233 -9.201 -6.361 1.00 37.75 177 ALA A O 1
ATOM 1434 N N . LEU A 1 178 ? 32.657 -9.359 -4.184 1.00 48.56 178 LEU A N 1
ATOM 1435 C CA . LEU A 1 178 ? 33.106 -8.039 -3.748 1.00 48.56 178 LEU A CA 1
ATOM 1436 C C . LEU A 1 178 ? 34.574 -7.907 -4.166 1.00 48.56 178 LEU A C 1
ATOM 1438 O O . LEU A 1 178 ? 35.353 -8.815 -3.894 1.00 48.56 178 LEU A O 1
ATOM 1442 N N . PHE A 1 179 ? 34.884 -6.828 -4.887 1.00 48.03 179 PHE A N 1
ATOM 1443 C CA . PHE A 1 179 ? 36.211 -6.323 -5.252 1.00 48.03 179 PHE A CA 1
ATOM 1444 C C . PHE A 1 179 ? 37.383 -7.293 -4.971 1.00 48.03 179 PHE A C 1
ATOM 1446 O O . PHE A 1 179 ? 37.686 -7.517 -3.801 1.00 48.03 179 PHE A O 1
ATOM 1453 N N . PRO A 1 180 ? 38.083 -7.842 -5.986 1.00 58.41 180 PRO A N 1
ATOM 1454 C CA . PRO A 1 180 ? 39.071 -8.904 -5.778 1.00 58.41 180 PRO A CA 1
ATOM 1455 C C . PRO A 1 180 ? 40.077 -8.501 -4.696 1.00 58.41 180 PRO A C 1
ATOM 1457 O O . PRO A 1 180 ? 40.865 -7.574 -4.901 1.00 58.41 180 PRO A O 1
ATOM 1460 N N . ILE A 1 181 ? 40.011 -9.176 -3.542 1.00 57.81 181 ILE A N 1
ATOM 1461 C CA . ILE A 1 181 ? 40.765 -8.829 -2.325 1.00 57.81 181 ILE A CA 1
ATOM 1462 C C . ILE A 1 181 ? 42.261 -8.756 -2.636 1.00 57.81 181 ILE A C 1
ATOM 1464 O O . ILE A 1 181 ? 42.937 -7.836 -2.196 1.00 57.81 181 ILE A O 1
ATOM 1468 N N . GLU A 1 182 ? 42.750 -9.614 -3.531 1.00 62.41 182 GLU A N 1
ATOM 1469 C CA . GLU A 1 182 ? 44.130 -9.593 -4.023 1.00 62.41 182 GLU A CA 1
ATOM 1470 C C . GLU A 1 182 ? 44.522 -8.266 -4.701 1.00 62.41 182 GLU A C 1
ATOM 1472 O O . GLU A 1 182 ? 45.654 -7.803 -4.557 1.00 62.41 182 GLU A O 1
ATOM 1477 N N . LYS A 1 183 ? 43.606 -7.606 -5.430 1.00 60.78 183 LYS A N 1
ATOM 1478 C CA . LYS A 1 183 ? 43.864 -6.267 -5.993 1.00 60.78 183 LYS A CA 1
ATOM 1479 C C . LYS A 1 183 ? 43.897 -5.202 -4.903 1.00 60.78 183 LYS A C 1
ATOM 1481 O O . LYS A 1 183 ? 44.728 -4.301 -5.001 1.00 60.78 183 LYS A O 1
ATOM 1486 N N . LEU A 1 184 ? 43.033 -5.299 -3.892 1.00 65.75 184 LEU A N 1
ATOM 1487 C CA . LEU A 1 184 ? 43.022 -4.371 -2.760 1.00 65.75 184 LEU A CA 1
ATOM 1488 C C . LEU A 1 184 ? 44.299 -4.519 -1.922 1.00 65.75 184 LEU A C 1
ATOM 1490 O O . LEU A 1 184 ? 44.966 -3.525 -1.659 1.00 65.75 184 LEU A O 1
ATOM 1494 N N . GLU A 1 185 ? 44.708 -5.744 -1.595 1.00 70.88 185 GLU A N 1
ATOM 1495 C CA . GLU A 1 185 ? 45.957 -6.033 -0.879 1.00 70.88 185 GLU A CA 1
ATOM 1496 C C . GLU A 1 185 ? 47.186 -5.544 -1.649 1.00 70.88 185 GLU A C 1
ATOM 1498 O O . GLU A 1 185 ? 48.105 -4.962 -1.069 1.00 70.88 185 GLU A O 1
ATOM 1503 N N . LYS A 1 186 ? 47.198 -5.712 -2.976 1.00 75.19 186 LYS A N 1
ATOM 1504 C CA . LYS A 1 186 ? 48.290 -5.226 -3.828 1.00 75.19 186 LYS A CA 1
ATOM 1505 C C . LYS A 1 186 ? 48.341 -3.699 -3.897 1.00 75.19 186 LYS A C 1
ATOM 1507 O O . LYS A 1 186 ? 49.431 -3.136 -3.991 1.00 75.19 186 LYS A O 1
ATOM 1512 N N . GLN A 1 187 ? 47.192 -3.024 -3.852 1.00 74.38 187 GLN A N 1
ATOM 1513 C CA . GLN A 1 187 ? 47.138 -1.563 -3.777 1.00 74.38 187 GLN A CA 1
ATOM 1514 C C . GLN A 1 187 ? 47.525 -1.040 -2.391 1.00 74.38 187 GLN A C 1
ATOM 1516 O O . GLN A 1 187 ? 48.303 -0.094 -2.318 1.00 74.38 187 GLN A O 1
ATOM 1521 N N . LEU A 1 188 ? 47.081 -1.693 -1.315 1.00 76.94 188 LEU A N 1
ATOM 1522 C CA . LEU A 1 188 ? 47.463 -1.354 0.057 1.00 76.94 188 LEU A CA 1
ATOM 1523 C C . LEU A 1 188 ? 48.970 -1.527 0.287 1.00 76.94 188 LEU A C 1
ATOM 1525 O O . LEU A 1 188 ? 49.590 -0.647 0.875 1.00 76.94 188 LEU A O 1
ATOM 1529 N N . LYS A 1 189 ? 49.589 -2.591 -0.248 1.00 77.69 189 LYS A N 1
ATOM 1530 C CA . LYS A 1 189 ? 51.056 -2.750 -0.230 1.00 77.69 189 LYS A CA 1
ATOM 1531 C C . LYS A 1 189 ? 51.776 -1.631 -0.977 1.00 77.69 189 LYS A C 1
ATOM 1533 O O . LYS A 1 189 ? 52.697 -1.041 -0.432 1.00 77.69 189 LYS A O 1
ATOM 1538 N N . LYS A 1 190 ? 51.319 -1.291 -2.187 1.00 73.25 190 LYS A N 1
ATOM 1539 C CA . LYS A 1 190 ? 51.883 -0.168 -2.953 1.00 73.25 190 LYS A CA 1
ATOM 1540 C C . LYS A 1 190 ? 51.757 1.174 -2.234 1.00 73.25 190 LYS A C 1
ATOM 1542 O O . LYS A 1 190 ? 52.605 2.036 -2.415 1.00 73.25 190 LYS A O 1
ATOM 1547 N N . TRP A 1 191 ? 50.680 1.374 -1.478 1.00 71.00 191 TRP A N 1
ATOM 1548 C CA . TRP A 1 191 ? 50.476 2.589 -0.692 1.00 71.00 191 TRP A CA 1
ATOM 1549 C C . TRP A 1 191 ? 51.358 2.627 0.555 1.00 71.00 191 TRP A C 1
ATOM 1551 O O . TRP A 1 191 ? 51.866 3.691 0.884 1.00 71.00 191 TRP A O 1
ATOM 1561 N N . ALA A 1 192 ? 51.585 1.486 1.210 1.00 72.38 192 ALA A N 1
ATOM 1562 C CA . ALA A 1 192 ? 52.524 1.386 2.326 1.00 72.38 192 ALA A CA 1
ATOM 1563 C C . ALA A 1 192 ? 53.965 1.705 1.889 1.00 72.38 192 ALA A C 1
ATOM 1565 O O . ALA A 1 192 ? 54.640 2.470 2.561 1.00 72.38 192 ALA A O 1
ATOM 1566 N N . GLU A 1 193 ? 54.388 1.223 0.716 1.00 71.38 193 GLU A N 1
ATOM 1567 C CA . GLU A 1 193 ? 55.693 1.545 0.106 1.00 71.38 193 GLU A CA 1
ATOM 1568 C C . GLU A 1 193 ? 55.850 3.029 -0.286 1.00 71.38 193 GLU A C 1
ATOM 1570 O O . GLU A 1 193 ? 56.959 3.480 -0.540 1.00 71.38 193 GLU A O 1
ATOM 1575 N N . TRP A 1 194 ? 54.752 3.784 -0.384 1.00 58.38 194 TRP A N 1
ATOM 1576 C CA . TRP A 1 194 ? 54.753 5.225 -0.680 1.00 58.38 194 TRP A CA 1
ATOM 1577 C C . TRP A 1 194 ? 54.755 6.106 0.576 1.00 58.38 194 TRP A C 1
ATOM 1579 O O . TRP A 1 194 ? 54.916 7.322 0.464 1.00 58.38 194 TRP A O 1
ATOM 1589 N N . LEU A 1 195 ? 54.491 5.515 1.744 1.00 58.84 195 LEU A N 1
ATOM 1590 C CA . LEU A 1 195 ? 54.395 6.200 3.036 1.00 58.84 195 LEU A CA 1
ATOM 1591 C C . LEU A 1 195 ? 55.641 5.991 3.920 1.00 58.84 195 LEU A C 1
ATOM 1593 O O . LEU A 1 195 ? 55.716 6.609 4.983 1.00 58.84 195 LEU A O 1
ATOM 1597 N N . GLU A 1 196 ? 56.591 5.158 3.482 1.00 47.47 196 GLU A N 1
ATOM 1598 C CA . GLU A 1 196 ? 57.982 5.103 3.969 1.00 47.47 196 GLU A CA 1
ATOM 1599 C C . GLU A 1 196 ? 58.891 6.018 3.133 1.00 47.47 196 GLU A C 1
ATOM 1601 O O . GLU A 1 196 ? 59.787 6.653 3.736 1.00 47.47 196 GLU A O 1
#

Radius of gyration: 22.79 Å; chains: 1; bounding box: 74×44×51 Å

Foldseek 3Di:
DFKWWKFFDWADDDADADKDFTHTPDMDTDDTADDDVQAREAEAQDDDPNGRTAIKDQDPQFPWKWKDFPPDDIDTWDDDPHDPSITFHTKMWHDDPNDIDTDQDTHRHPDAHKMKMFTAHPVRDTPDIGMYGYHYNVDDPVRRVVVVVVVVVVVVVVVPPDPDDDDDDDPDDPPPPDPPVVVVVVVVVVVVVVVD

Secondary structure (DSSP, 8-state):
-EEEEEEEEEEPPPPSSS-EEPEEEEEEEEEEPPEETTEEEEETT-EETTEEPEEEEE-TT-SEEEEEETT---EEPEEPSSSTTEEE---EEEEETTEEEE-S-BTTBS--EEEEEEEE-TTS-EEEEEEEEEE-TTS-HHHHHHHHHHHHHHHHHHHH--S---SS----------S-HHHHHHHHHHHHTTT-